Protein AF-A0A349JTG1-F1 (afdb_monomer_lite)

Secondary structure (DSSP, 8-state):
------TTGGGHHHH-B-TTTSSB------TT--TTHHHHHTTSS-HHHHHHHHHH--EE-TT--EESSPP---HHHHHHHHHTTSS--SSGGGGGS-EEEEE---TT-TT--S--THHHHHHHHHHHHHHS--TTEEEEESPPP-SSTTS-HHHHHHHHHHHHHHHHHH---SS-HHHHHHHTSPTT---EEEE-TTS-SSSS-----EEE-----TT--HHHHHHSPPPPPHHHHTT--TT---SSEEEE---GGG-SS---HHHHHHHHHH-TT-EEEEEEEESS------SS-BSSS-SSSB--

Foldseek 3Di:
DDDDPDPQQVVCLQQPADPVPRGRFFLAFCAQQQFQQLVVQVVVDDLVVSLCCLQAVAFADPVRDGDSHTDDGDLSSNQSCQQACVVPACDDVVLQAQEEAEDEQCCPPDVDDPRAPLVVQLSQVNNCVHPVHNLSYAYEYDAADDVDPVRNVVVVVVVQSVQLVVQLVVDPDPDDSSVSSNVSRDDPRHYWYKDLVQQDPDPDDRPHIDIGHDDDHQCDDDDCCVVRHGDDDSSVSSVADSNPSASAADFDADDCVSHSDDDDPVSVVSVCVSNVVHHGPNVVGHPNHPHHLDPPERSDDDPPRHDD

pLDDT: mean 93.3, std 8.98, range [43.84, 98.75]

Sequence (308 aa):
DGIRATVYDHTVNVYGIDPATGFAARPLDNYGVQYGLDILNSGQITKAQFIALNRDVGGYDADLNHVPERHRANPEATRRAVDTGRVLYGGAGLATTPVIDYRSYTDDREGGDIHMIVHQFSTRARLVAANGHADNHVMNVGGRWGYTEDRPDLGVLFRQMDRWLTNIQADDEPIALSEKVVRAKPAGLADNCWDTRGGGRGGGQARGRVNVMEPLAYEGAGTCGEIYPAYPTPRHVAGGPLANNIVSCHLKPLDRADYEVEFTNEEWSALGEIFPDGVCDWAQGDLHGQGYQGTWLSFGPSDVNRAR

Structure (mmCIF, N/CA/C/O backbone):
data_AF-A0A349JTG1-F1
#
_entry.id   AF-A0A349JTG1-F1
#
loop_
_atom_site.group_PDB
_atom_site.id
_atom_site.type_symbol
_atom_site.label_atom_id
_atom_site.label_alt_id
_atom_site.label_comp_id
_atom_site.label_asym_id
_atom_site.label_entity_id
_atom_site.label_seq_id
_atom_site.pdbx_PDB_ins_code
_atom_site.Cartn_x
_atom_site.Cartn_y
_atom_site.Cartn_z
_atom_site.occupancy
_atom_site.B_iso_or_equiv
_atom_site.auth_seq_id
_atom_site.auth_comp_id
_atom_site.auth_asym_id
_atom_site.auth_atom_id
_atom_site.pdbx_PDB_model_num
ATOM 1 N N . ASP A 1 1 ? -32.379 5.846 -8.956 1.00 50.34 1 ASP A N 1
ATOM 2 C CA . ASP A 1 1 ? -31.992 5.074 -10.153 1.00 50.34 1 ASP A CA 1
ATOM 3 C C . ASP A 1 1 ? -30.931 5.800 -10.953 1.00 50.34 1 ASP A C 1
ATOM 5 O O . ASP A 1 1 ? -31.190 6.857 -11.512 1.00 50.34 1 ASP A O 1
ATOM 9 N N . GLY A 1 2 ? -29.715 5.264 -10.937 1.00 73.69 2 GLY A N 1
ATOM 10 C CA . GLY A 1 2 ? -28.554 5.820 -11.625 1.00 73.69 2 GLY A CA 1
ATOM 11 C C . GLY A 1 2 ? -27.355 4.882 -11.495 1.00 73.69 2 GLY A C 1
ATOM 12 O O . GLY A 1 2 ? -27.363 3.974 -10.666 1.00 73.69 2 GLY A O 1
ATOM 13 N N . ILE A 1 3 ? -26.334 5.083 -12.328 1.00 73.81 3 ILE A N 1
ATOM 14 C CA . ILE A 1 3 ? -25.088 4.310 -12.258 1.00 73.81 3 ILE A CA 1
ATOM 15 C C . ILE A 1 3 ? -24.317 4.753 -11.010 1.00 73.81 3 ILE A C 1
ATOM 17 O O . ILE A 1 3 ? -23.962 5.926 -10.891 1.00 73.81 3 ILE A O 1
ATOM 21 N N . ARG A 1 4 ? -24.030 3.818 -10.098 1.00 79.12 4 ARG A N 1
ATOM 22 C CA . ARG A 1 4 ? -23.123 4.048 -8.967 1.00 79.12 4 ARG A CA 1
ATOM 23 C C . ARG A 1 4 ? -21.701 3.712 -9.408 1.00 79.12 4 ARG A C 1
ATOM 25 O O . ARG A 1 4 ? -21.396 2.564 -9.705 1.00 79.12 4 ARG A O 1
ATOM 32 N N . ALA A 1 5 ? -20.847 4.726 -9.493 1.00 81.12 5 ALA A N 1
ATOM 33 C CA . ALA A 1 5 ? -19.462 4.593 -9.948 1.00 81.12 5 ALA A CA 1
ATOM 34 C C . ALA A 1 5 ? -18.465 4.720 -8.785 1.00 81.12 5 ALA A C 1
ATOM 36 O O . ALA A 1 5 ? -17.406 5.328 -8.934 1.00 81.12 5 ALA A O 1
ATOM 37 N N . THR A 1 6 ? -18.807 4.193 -7.604 1.00 86.12 6 THR A N 1
ATOM 38 C CA . THR A 1 6 ? -17.870 4.224 -6.473 1.00 86.12 6 THR A CA 1
ATOM 39 C C . THR A 1 6 ? -16.703 3.260 -6.698 1.00 86.12 6 THR A C 1
ATOM 41 O O . THR A 1 6 ? -16.744 2.363 -7.550 1.00 86.12 6 THR A O 1
ATOM 44 N N . VAL A 1 7 ? -15.655 3.413 -5.884 1.00 84.31 7 VAL A N 1
ATOM 45 C CA . VAL A 1 7 ? -14.459 2.561 -5.929 1.00 84.31 7 VAL A CA 1
ATOM 46 C C . VAL A 1 7 ? -14.769 1.069 -5.745 1.00 84.31 7 VAL A C 1
ATOM 48 O O . VAL A 1 7 ? -13.983 0.246 -6.193 1.00 84.31 7 VAL A O 1
ATOM 51 N N . TYR A 1 8 ? -15.909 0.693 -5.160 1.00 89.88 8 TYR A N 1
ATOM 52 C CA . TYR A 1 8 ? -16.275 -0.717 -4.981 1.00 89.88 8 TYR A CA 1
ATOM 53 C C . TYR A 1 8 ? -17.303 -1.205 -6.003 1.00 89.88 8 TYR A C 1
ATOM 55 O O . TYR A 1 8 ? -17.236 -2.360 -6.420 1.00 89.88 8 TYR A O 1
ATOM 63 N N . ASP A 1 9 ? -18.206 -0.337 -6.468 1.00 91.06 9 ASP A N 1
ATOM 64 C CA . ASP A 1 9 ? -19.258 -0.736 -7.414 1.00 91.06 9 ASP A CA 1
ATOM 65 C C . ASP A 1 9 ? -18.687 -1.177 -8.767 1.00 91.06 9 ASP A C 1
ATOM 67 O O . ASP A 1 9 ? -19.170 -2.142 -9.358 1.00 91.06 9 ASP A O 1
ATOM 71 N N . HIS A 1 10 ? -17.584 -0.566 -9.221 1.00 89.50 10 HIS A N 1
ATOM 72 C CA . HIS A 1 10 ? -16.909 -1.014 -10.445 1.00 89.50 10 HIS A CA 1
ATOM 73 C C . HIS A 1 10 ? -16.264 -2.411 -10.319 1.00 89.50 10 HIS A C 1
ATOM 75 O O . HIS A 1 10 ? -15.951 -3.032 -11.335 1.00 89.50 10 HIS A O 1
ATOM 81 N N . THR A 1 11 ? -16.074 -2.930 -9.098 1.00 90.38 11 THR A N 1
ATOM 82 C CA . THR A 1 11 ? -15.539 -4.277 -8.818 1.00 90.38 11 THR A CA 1
ATOM 83 C C . THR A 1 11 ? -16.568 -5.211 -8.180 1.00 90.38 11 THR A C 1
ATOM 85 O O . THR A 1 11 ? -16.181 -6.221 -7.593 1.00 90.38 11 THR A O 1
ATOM 88 N N . VAL A 1 12 ? -17.871 -4.938 -8.316 1.00 92.81 12 VAL A N 1
ATOM 89 C CA . VAL A 1 12 ? -18.940 -5.780 -7.739 1.00 92.81 12 VAL A CA 1
ATOM 90 C C . VAL A 1 12 ? -18.856 -7.245 -8.180 1.00 92.81 12 VAL A C 1
ATOM 92 O O . VAL A 1 12 ? -19.094 -8.144 -7.383 1.00 92.81 12 VAL A O 1
ATOM 95 N N . ASN A 1 13 ? -18.425 -7.513 -9.415 1.00 91.44 13 ASN A N 1
ATOM 96 C CA . ASN A 1 13 ? -18.255 -8.883 -9.913 1.00 91.44 13 ASN A CA 1
ATOM 97 C C . ASN A 1 13 ? -17.149 -9.654 -9.175 1.00 91.44 13 ASN A C 1
ATOM 99 O O . ASN A 1 13 ? -17.142 -10.878 -9.197 1.00 91.44 13 ASN A O 1
ATOM 103 N N . VAL A 1 14 ? -16.217 -8.945 -8.534 1.00 93.12 14 VAL A N 1
ATOM 104 C CA . VAL A 1 14 ? -15.143 -9.526 -7.722 1.00 93.12 14 VAL A CA 1
ATOM 105 C C . VAL A 1 14 ? -15.591 -9.610 -6.270 1.00 93.12 14 VAL A C 1
ATOM 107 O O . VAL A 1 14 ? -15.626 -10.696 -5.702 1.00 93.12 14 VAL A O 1
ATOM 110 N N . TYR A 1 15 ? -15.975 -8.487 -5.664 1.00 93.94 15 TYR A N 1
ATOM 111 C CA . TYR A 1 15 ? -16.272 -8.430 -4.228 1.00 93.94 15 TYR A CA 1
ATOM 112 C C . TYR A 1 15 ? -17.650 -8.981 -3.858 1.00 93.94 15 TYR A C 1
ATOM 114 O O . TYR A 1 15 ? -17.875 -9.343 -2.708 1.00 93.94 15 TYR A O 1
ATOM 122 N N . GLY A 1 16 ? -18.545 -9.123 -4.833 1.00 93.38 16 GLY A N 1
ATOM 123 C CA . GLY A 1 16 ? -19.929 -9.510 -4.610 1.00 93.38 16 GLY A CA 1
ATOM 124 C C . GLY A 1 16 ? -20.789 -8.346 -4.125 1.00 93.38 16 GLY A C 1
ATOM 125 O O . GLY A 1 16 ? -20.341 -7.204 -4.012 1.00 93.38 16 GLY A O 1
ATOM 126 N N . ILE A 1 17 ? -22.052 -8.662 -3.855 1.00 93.94 17 ILE A N 1
ATOM 127 C CA . ILE A 1 17 ? -23.042 -7.737 -3.305 1.00 93.94 17 ILE A CA 1
ATOM 128 C C . ILE A 1 17 ? -23.140 -7.993 -1.804 1.00 93.94 17 ILE A C 1
ATOM 130 O O . I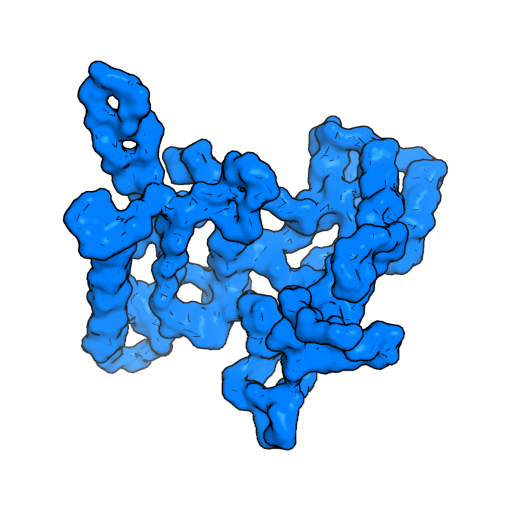LE A 1 17 ? -23.263 -9.141 -1.374 1.00 93.94 17 ILE A O 1
ATOM 134 N N . ASP A 1 18 ? -23.099 -6.928 -1.016 1.00 92.31 18 ASP A N 1
ATOM 135 C CA . ASP A 1 18 ? -23.412 -6.978 0.402 1.00 92.31 18 ASP A CA 1
ATOM 136 C C . ASP A 1 18 ? -24.938 -7.088 0.581 1.00 92.31 18 ASP A C 1
ATOM 138 O O . ASP A 1 18 ? -25.664 -6.165 0.201 1.00 92.31 18 ASP A O 1
ATOM 142 N N . PRO A 1 19 ? -25.458 -8.190 1.153 1.00 90.88 19 PRO A N 1
ATOM 143 C CA . PRO A 1 19 ? -26.896 -8.381 1.312 1.00 90.88 19 PRO A CA 1
ATOM 144 C C . PRO A 1 19 ? -27.546 -7.361 2.256 1.00 90.88 19 PRO A C 1
ATOM 146 O O . PRO A 1 19 ? -28.755 -7.162 2.167 1.00 90.88 19 PRO A O 1
ATOM 149 N N . ALA A 1 20 ? -26.780 -6.717 3.146 1.00 87.81 20 ALA A N 1
ATOM 150 C CA . ALA A 1 20 ? -27.316 -5.720 4.070 1.00 87.81 20 ALA A CA 1
ATOM 151 C C . ALA A 1 20 ? -27.633 -4.388 3.376 1.00 87.81 20 ALA A C 1
ATOM 153 O O . ALA A 1 20 ? -28.577 -3.701 3.760 1.00 87.81 20 ALA A O 1
ATOM 154 N N . THR A 1 21 ? -26.854 -4.024 2.356 1.00 87.00 21 THR A N 1
ATOM 155 C CA . THR A 1 21 ? -26.966 -2.727 1.671 1.00 87.00 21 THR A CA 1
ATOM 156 C C . THR A 1 21 ? -27.487 -2.841 0.240 1.00 87.00 21 THR A C 1
ATOM 158 O O . THR A 1 21 ? -27.984 -1.863 -0.309 1.00 87.00 21 THR A O 1
ATOM 161 N N . GLY A 1 22 ? -27.383 -4.020 -0.380 1.00 90.00 22 GLY A N 1
ATOM 162 C CA . GLY A 1 22 ? -27.690 -4.234 -1.795 1.00 90.00 22 GLY A CA 1
ATOM 163 C C . GLY A 1 22 ? -26.638 -3.665 -2.758 1.00 90.00 22 GLY A C 1
ATOM 164 O O . GLY A 1 22 ? -26.813 -3.775 -3.971 1.00 90.00 22 GLY A O 1
ATOM 165 N N . PHE A 1 23 ? -25.547 -3.087 -2.243 1.00 91.06 23 PHE A N 1
ATOM 166 C CA . PHE A 1 23 ? -24.446 -2.516 -3.026 1.00 91.06 23 PHE A CA 1
ATOM 167 C C . PHE A 1 23 ? -23.218 -3.427 -3.030 1.00 91.06 23 PHE A C 1
ATOM 169 O O . PHE A 1 23 ? -23.200 -4.472 -2.381 1.00 91.06 23 PHE A O 1
ATOM 176 N N . ALA A 1 24 ? -22.175 -3.051 -3.775 1.00 93.31 24 ALA A N 1
ATOM 177 C CA . ALA A 1 24 ? -20.933 -3.813 -3.777 1.00 93.31 24 ALA A CA 1
ATOM 178 C C . ALA A 1 24 ? -20.342 -3.947 -2.366 1.00 93.31 24 ALA A C 1
ATOM 180 O O . ALA A 1 24 ? -20.204 -2.966 -1.630 1.00 93.31 24 ALA A O 1
ATOM 181 N N . ALA A 1 25 ? -19.955 -5.170 -2.008 1.00 94.94 25 ALA A N 1
ATOM 182 C CA . ALA A 1 25 ? -19.278 -5.445 -0.754 1.00 94.94 25 ALA A CA 1
ATOM 183 C C . ALA A 1 25 ? -17.901 -4.765 -0.716 1.00 94.94 25 ALA A C 1
ATOM 185 O O . ALA A 1 25 ? -17.222 -4.616 -1.737 1.00 94.94 25 ALA A O 1
ATOM 186 N N . ARG A 1 26 ? -17.487 -4.336 0.481 1.00 94.44 26 ARG A N 1
ATOM 187 C CA . ARG A 1 26 ? -16.319 -3.467 0.662 1.00 94.44 26 ARG A CA 1
ATOM 188 C C . ARG A 1 26 ? -15.234 -4.164 1.489 1.00 94.44 26 ARG A C 1
ATOM 190 O O . ARG A 1 26 ? -15.481 -4.451 2.662 1.00 94.44 26 ARG A O 1
ATOM 197 N N . PRO A 1 27 ? -14.029 -4.387 0.936 1.00 95.50 27 PRO A N 1
ATOM 198 C CA . PRO A 1 27 ? -12.844 -4.735 1.715 1.00 95.50 27 PRO A CA 1
ATOM 199 C C . PRO A 1 27 ? -12.270 -3.463 2.367 1.00 95.50 27 PRO A C 1
ATOM 201 O O . PRO A 1 27 ? -11.202 -2.980 1.991 1.00 95.50 27 PRO A O 1
ATOM 204 N N . LEU A 1 28 ? -13.034 -2.857 3.280 1.00 95.38 28 LEU A N 1
ATOM 205 C CA . LEU A 1 28 ? -12.691 -1.611 3.967 1.00 95.38 28 LEU A CA 1
ATOM 206 C C . LEU A 1 28 ? -12.943 -1.762 5.461 1.00 95.38 28 LEU A C 1
ATOM 208 O O . LEU A 1 28 ? -14.081 -1.950 5.880 1.00 95.38 28 LEU A O 1
ATOM 212 N N . ASP A 1 29 ? -11.881 -1.639 6.246 1.00 97.31 29 ASP A N 1
ATOM 213 C CA . ASP A 1 29 ? -11.924 -1.813 7.692 1.00 97.31 29 ASP A CA 1
ATOM 214 C C . ASP A 1 29 ? -11.245 -0.631 8.393 1.00 97.31 29 ASP A C 1
ATOM 216 O O . ASP A 1 29 ? -10.285 -0.053 7.880 1.00 97.31 29 ASP A O 1
ATOM 220 N N . ASN A 1 30 ? -11.704 -0.259 9.576 1.00 97.62 30 ASN A N 1
ATOM 221 C CA . ASN A 1 30 ? -10.889 0.488 10.537 1.00 97.62 30 ASN A CA 1
ATOM 222 C C . ASN A 1 30 ? -11.227 0.107 11.983 1.00 97.62 30 ASN A C 1
ATOM 224 O O . ASN A 1 30 ? -10.939 0.855 12.927 1.00 97.62 30 ASN A O 1
ATOM 228 N N . TYR A 1 31 ? -11.846 -1.055 12.151 1.00 97.56 31 TYR A N 1
ATOM 229 C CA . TYR A 1 31 ? -12.205 -1.617 13.426 1.00 97.56 31 TYR A CA 1
ATOM 230 C C . TYR A 1 31 ? -10.932 -2.062 14.159 1.00 97.56 31 TYR A C 1
ATOM 232 O O . TYR A 1 31 ? -10.102 -2.780 13.610 1.00 97.56 31 TYR A O 1
ATOM 240 N N . GLY A 1 32 ? -10.723 -1.548 15.374 1.00 98.00 32 GLY A N 1
ATOM 241 C CA . GLY A 1 32 ? -9.495 -1.774 16.150 1.00 98.00 32 GLY A CA 1
ATOM 242 C C . GLY A 1 32 ? -8.287 -0.902 15.770 1.00 98.00 32 GLY A C 1
ATOM 243 O O . GLY A 1 32 ? -7.260 -0.965 16.445 1.00 98.00 32 GLY A O 1
ATOM 244 N N . VAL A 1 33 ? -8.374 -0.060 14.730 1.00 98.56 33 VAL A N 1
ATOM 245 C CA . VAL A 1 33 ? -7.265 0.830 14.335 1.00 98.56 33 VAL A CA 1
ATOM 246 C C . VAL A 1 33 ? -7.142 2.004 15.307 1.00 98.56 33 VAL A C 1
ATOM 248 O O . VAL A 1 33 ? -8.080 2.792 15.464 1.00 98.56 33 VAL A O 1
ATOM 251 N N . GLN A 1 34 ? -5.957 2.151 15.897 1.00 98.25 34 GLN A N 1
ATOM 252 C CA . GLN A 1 34 ? -5.618 3.204 16.855 1.00 98.25 34 GLN A CA 1
ATOM 253 C C . GLN A 1 34 ? -4.993 4.418 16.161 1.00 98.25 34 GLN A C 1
ATOM 255 O O . GLN A 1 34 ? -3.772 4.571 16.101 1.00 98.25 34 GLN A O 1
ATOM 260 N N . TYR A 1 35 ? -5.823 5.289 15.597 1.00 98.50 35 TYR A N 1
ATOM 261 C CA . TYR A 1 35 ? -5.325 6.464 14.888 1.00 98.50 35 TYR A CA 1
ATOM 262 C C . TYR A 1 35 ? -4.546 7.383 15.831 1.00 98.50 35 TYR A C 1
ATOM 264 O O . TYR A 1 35 ? -5.045 7.771 16.885 1.00 98.50 35 TY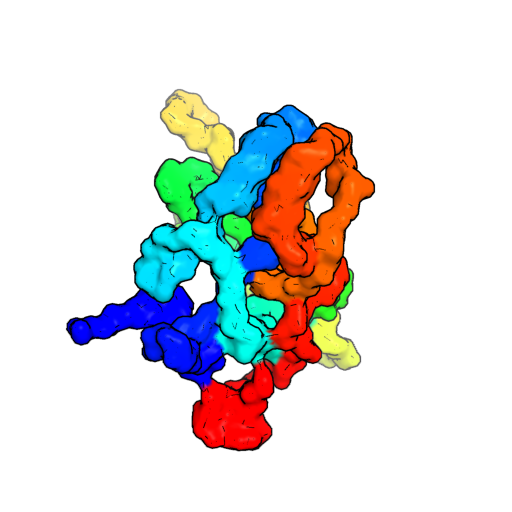R A O 1
ATOM 272 N N . GLY A 1 36 ? -3.323 7.737 15.435 1.00 98.06 36 GLY A N 1
ATOM 273 C CA . GLY A 1 36 ? -2.456 8.622 16.209 1.00 98.06 36 GLY A CA 1
ATOM 274 C C . GLY A 1 36 ? -1.639 7.942 17.314 1.00 98.06 36 GLY A C 1
ATOM 275 O O . GLY A 1 36 ? -1.122 8.654 18.167 1.00 98.06 36 GLY A O 1
ATOM 276 N N . LEU A 1 37 ? -1.517 6.608 17.326 1.00 98.56 37 LEU A N 1
ATOM 277 C CA . LEU A 1 37 ? -0.789 5.881 18.376 1.00 98.56 37 LEU A CA 1
ATOM 278 C C . LEU A 1 37 ? 0.682 6.308 18.488 1.00 98.56 37 LEU A C 1
ATOM 280 O O . LEU A 1 37 ? 1.126 6.700 19.562 1.00 98.56 37 LEU A O 1
ATOM 284 N N . ASP A 1 38 ? 1.422 6.286 17.380 1.00 98.00 38 ASP A N 1
ATOM 285 C CA . ASP A 1 38 ? 2.846 6.639 17.383 1.00 98.00 38 ASP A CA 1
ATOM 286 C C . ASP A 1 38 ? 3.077 8.102 17.809 1.00 98.00 38 ASP A C 1
ATOM 288 O O . ASP A 1 38 ? 3.917 8.398 18.656 1.00 98.00 38 ASP A O 1
ATOM 292 N N . ILE A 1 39 ? 2.235 9.026 17.335 1.00 97.38 39 ILE A N 1
ATOM 293 C CA . ILE A 1 39 ? 2.334 10.447 17.706 1.00 97.38 39 ILE A CA 1
ATOM 294 C C . ILE A 1 39 ? 1.843 10.747 19.134 1.00 97.38 39 ILE A C 1
ATOM 296 O O . ILE A 1 39 ? 2.252 11.752 19.719 1.00 97.38 39 ILE A O 1
ATOM 300 N N . LEU A 1 40 ? 0.984 9.901 19.717 1.00 98.62 40 LEU A N 1
ATOM 301 C CA . LEU A 1 40 ? 0.684 9.938 21.150 1.00 98.62 40 LEU A CA 1
ATOM 302 C C . LEU A 1 40 ? 1.927 9.529 21.941 1.00 98.62 40 LEU A C 1
ATOM 304 O O . LEU A 1 40 ? 2.336 10.249 22.850 1.00 98.62 40 LEU A O 1
ATOM 308 N N . ASN A 1 41 ? 2.528 8.396 21.578 1.00 98.44 41 ASN A N 1
ATOM 309 C CA . ASN A 1 41 ? 3.704 7.853 22.254 1.00 98.44 41 ASN A CA 1
ATOM 310 C C . ASN A 1 41 ? 4.915 8.792 22.138 1.00 98.44 41 ASN A C 1
ATOM 312 O O . ASN A 1 41 ? 5.697 8.915 23.075 1.00 98.44 41 ASN A O 1
ATOM 316 N N . SER A 1 42 ? 5.023 9.549 21.043 1.00 97.62 42 SER A N 1
ATOM 317 C CA . SER A 1 42 ? 6.040 10.589 20.875 1.00 97.62 42 SER A CA 1
ATOM 318 C C . SER A 1 42 ? 5.690 11.928 21.557 1.00 97.62 42 SER A C 1
ATOM 320 O O . SER A 1 42 ? 6.402 12.913 21.361 1.00 97.62 42 SER A O 1
ATOM 322 N N . GLY A 1 43 ? 4.560 12.026 22.267 1.00 97.50 43 GLY A N 1
ATOM 323 C CA . GLY A 1 43 ? 4.129 13.231 22.984 1.00 97.50 43 GLY A CA 1
ATOM 324 C C . GLY A 1 43 ? 3.670 14.408 22.111 1.00 97.50 43 GLY A C 1
ATOM 325 O O . GLY A 1 43 ? 3.585 15.530 22.608 1.00 97.50 43 GLY A O 1
ATOM 326 N N . GLN A 1 44 ? 3.374 14.192 20.824 1.00 98.12 44 GLN A N 1
ATOM 327 C CA . GLN A 1 44 ? 2.913 15.254 19.912 1.00 98.12 44 GLN A CA 1
ATOM 328 C C . GLN A 1 44 ? 1.425 15.582 20.086 1.00 98.12 44 GLN A C 1
ATOM 330 O O . GLN A 1 44 ? 0.996 16.699 19.793 1.00 98.12 44 GLN A O 1
ATOM 335 N N . ILE A 1 45 ? 0.638 14.621 20.573 1.00 98.25 45 ILE A N 1
ATOM 336 C CA . ILE A 1 45 ? -0.755 14.823 20.970 1.00 98.25 45 ILE A CA 1
ATOM 337 C C . ILE A 1 45 ? -0.964 14.380 22.416 1.00 98.25 45 ILE A C 1
ATOM 339 O O . ILE A 1 45 ? -0.279 13.505 22.938 1.00 98.25 45 ILE A O 1
ATOM 343 N N . THR A 1 46 ? -1.945 14.985 23.071 1.00 98.56 46 THR A N 1
ATOM 344 C CA . THR A 1 46 ? -2.360 14.607 24.424 1.00 98.56 46 THR A CA 1
ATOM 345 C C . THR A 1 46 ? -3.183 13.315 24.416 1.00 98.56 46 THR A C 1
ATOM 347 O O . THR A 1 46 ? -3.865 13.005 23.436 1.00 98.56 46 THR A O 1
ATOM 350 N N . LYS A 1 47 ? -3.227 12.608 25.554 1.00 98.56 47 LYS A N 1
ATOM 351 C CA . LYS A 1 47 ? -4.141 11.467 25.774 1.00 98.56 47 LYS A CA 1
ATOM 352 C C . LYS A 1 47 ? -5.597 11.823 25.457 1.00 98.56 47 LYS A C 1
ATOM 354 O O . LYS A 1 47 ? -6.294 11.054 24.804 1.00 98.56 47 LYS A O 1
ATOM 359 N N . ALA A 1 48 ? -6.033 13.023 25.849 1.00 98.62 48 ALA A N 1
ATOM 360 C CA . ALA A 1 48 ? -7.376 13.519 25.563 1.00 98.62 48 ALA A CA 1
ATOM 361 C C . ALA A 1 48 ? -7.637 13.673 24.053 1.00 98.62 48 ALA A C 1
ATOM 363 O O . ALA A 1 48 ? -8.702 13.282 23.579 1.00 98.62 48 ALA A O 1
ATOM 364 N N . GLN A 1 49 ? -6.669 14.192 23.288 1.00 98.62 49 GLN A N 1
ATOM 365 C CA . GLN A 1 49 ? -6.768 14.282 21.825 1.00 98.62 49 GLN A CA 1
ATOM 366 C C . GLN A 1 49 ? -6.785 12.899 21.166 1.00 98.62 49 GLN A C 1
ATOM 368 O O . GLN A 1 49 ? -7.576 12.686 20.253 1.00 98.62 49 GLN A O 1
ATOM 373 N N . PHE A 1 50 ? -5.968 11.954 21.638 1.00 98.75 50 PHE A N 1
ATOM 374 C CA . PHE A 1 50 ? -5.956 10.581 21.127 1.00 98.75 50 PHE A CA 1
ATOM 375 C C . PHE A 1 50 ? -7.287 9.852 21.366 1.00 98.75 50 PHE A C 1
ATOM 377 O O . PHE A 1 50 ? -7.827 9.232 20.446 1.00 98.75 50 PHE A O 1
ATOM 384 N N . ILE A 1 51 ? -7.842 9.963 22.578 1.00 98.75 51 ILE A N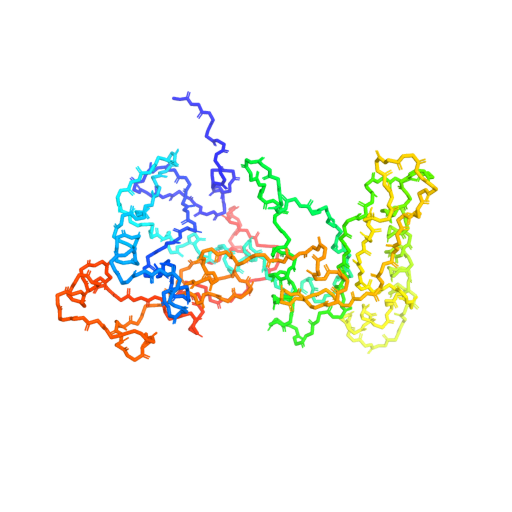 1
ATOM 385 C CA . ILE A 1 51 ? -9.148 9.389 22.931 1.00 98.75 51 ILE A CA 1
ATOM 386 C C . ILE A 1 51 ? -10.252 10.035 22.091 1.00 98.75 51 ILE A C 1
ATOM 388 O O . ILE A 1 51 ? -11.056 9.318 21.501 1.00 98.75 51 ILE A O 1
ATOM 392 N N . ALA A 1 52 ? -10.278 11.369 21.988 1.00 98.56 52 ALA A N 1
ATOM 393 C CA . ALA A 1 52 ? -11.272 12.076 21.182 1.00 98.56 52 ALA A CA 1
ATOM 394 C C . ALA A 1 52 ? -11.195 11.669 19.704 1.00 98.56 52 ALA A C 1
ATOM 396 O O . ALA A 1 52 ? -12.207 11.298 19.122 1.00 98.56 52 ALA A O 1
ATOM 397 N N . LEU A 1 53 ? -9.992 11.638 19.121 1.00 98.38 53 LEU A N 1
ATOM 398 C CA . LEU A 1 53 ? -9.784 11.191 17.745 1.00 98.38 53 LEU A CA 1
ATOM 399 C C . LEU A 1 53 ? -10.350 9.786 17.525 1.00 98.38 53 LEU A C 1
ATOM 401 O O . LEU A 1 53 ? -11.113 9.569 16.590 1.00 98.38 53 LEU A O 1
ATOM 405 N N . ASN A 1 54 ? -10.007 8.826 18.383 1.00 98.56 54 ASN A N 1
ATOM 406 C CA . ASN A 1 54 ? -10.443 7.445 18.191 1.00 98.56 54 ASN A CA 1
ATOM 407 C C . ASN A 1 54 ? -11.925 7.218 18.503 1.00 98.56 54 ASN A C 1
ATOM 409 O O . ASN A 1 54 ? -12.523 6.321 17.906 1.00 98.56 54 ASN A O 1
ATOM 413 N N . ARG A 1 55 ? -12.529 8.021 19.378 1.00 98.19 55 ARG A N 1
ATOM 414 C CA . ARG A 1 55 ? -13.975 8.002 19.607 1.00 98.19 55 ARG A CA 1
ATOM 415 C C . ARG A 1 55 ? -14.741 8.573 18.414 1.00 98.19 55 ARG A C 1
ATOM 417 O O . ARG A 1 55 ? -15.740 7.994 18.006 1.00 98.19 55 ARG A O 1
ATOM 424 N N . ASP A 1 56 ? -14.248 9.673 17.849 1.00 97.75 56 ASP A N 1
ATOM 425 C CA . ASP A 1 56 ? -15.028 10.519 16.942 1.00 97.75 56 ASP A CA 1
ATOM 426 C C . ASP A 1 56 ? -14.702 10.270 15.448 1.00 97.75 56 ASP A C 1
ATOM 428 O O . ASP A 1 56 ? -15.417 10.753 14.572 1.00 97.75 56 ASP A O 1
ATOM 432 N N . VAL A 1 57 ? -13.657 9.486 15.126 1.00 97.25 57 VAL A N 1
ATOM 433 C CA . VAL A 1 57 ? -13.247 9.192 13.732 1.00 97.25 57 VAL A CA 1
ATOM 434 C C . VAL A 1 57 ? -14.345 8.516 12.908 1.00 97.25 57 VAL A C 1
ATOM 436 O O . VAL A 1 57 ? -14.473 8.802 11.719 1.00 97.25 57 VAL A O 1
ATOM 439 N N . GLY A 1 58 ? -15.131 7.632 13.529 1.00 97.31 58 GLY A N 1
ATOM 440 C CA . GLY A 1 58 ? -16.185 6.860 12.877 1.00 97.31 58 GLY A CA 1
ATOM 441 C C . GLY A 1 58 ? -15.746 6.154 11.589 1.00 97.31 58 GLY A C 1
ATOM 442 O O . GLY A 1 58 ? -14.663 5.554 11.505 1.00 97.31 58 GLY A O 1
ATOM 443 N N . GLY A 1 59 ? -16.608 6.214 10.583 1.00 96.19 59 GLY A N 1
ATOM 444 C CA . GLY A 1 59 ? -16.414 5.593 9.285 1.00 96.19 59 GLY A CA 1
ATOM 445 C C . GLY A 1 59 ? -17.294 6.210 8.205 1.00 96.19 59 GLY A C 1
ATOM 446 O O . GLY A 1 59 ? -17.699 7.366 8.301 1.00 96.19 59 GLY A O 1
ATOM 447 N N . TYR A 1 60 ? -17.558 5.437 7.156 1.00 92.56 60 TYR A N 1
ATOM 448 C CA . TYR A 1 60 ? -18.324 5.846 5.991 1.00 92.56 60 TYR A CA 1
ATOM 449 C C . TYR A 1 60 ? -19.362 4.790 5.603 1.00 92.56 60 TYR A C 1
ATOM 451 O O . TYR A 1 60 ? -19.061 3.592 5.464 1.00 92.56 60 TYR A O 1
ATOM 459 N N . ASP A 1 61 ? -20.586 5.243 5.348 1.00 89.69 61 ASP A N 1
ATOM 460 C CA . ASP A 1 61 ? -21.635 4.411 4.762 1.00 89.69 61 ASP A CA 1
ATOM 461 C C . ASP A 1 61 ? -21.327 4.065 3.292 1.00 89.69 61 ASP A C 1
ATOM 463 O O . ASP A 1 61 ? -20.261 4.391 2.754 1.00 89.69 61 ASP A O 1
ATOM 467 N N . ALA A 1 62 ? -22.235 3.346 2.629 1.00 85.44 62 ALA A N 1
ATOM 468 C CA . ALA A 1 62 ? -22.043 2.957 1.238 1.00 85.44 62 ALA A CA 1
ATOM 469 C C . ALA A 1 62 ? -21.878 4.171 0.307 1.00 85.44 62 ALA A C 1
ATOM 471 O O . ALA A 1 62 ? -21.147 4.070 -0.674 1.00 85.44 62 ALA A O 1
ATOM 472 N N . ASP A 1 63 ? -22.529 5.301 0.575 1.00 85.38 63 ASP A N 1
ATOM 473 C CA . ASP A 1 63 ? -22.497 6.526 -0.237 1.00 85.38 63 ASP A CA 1
ATOM 474 C C . ASP A 1 63 ? -21.324 7.460 0.115 1.00 85.38 63 ASP A C 1
ATOM 476 O O . ASP A 1 63 ? -21.211 8.544 -0.452 1.00 85.38 63 ASP A O 1
ATOM 480 N N . LEU A 1 64 ? -20.409 7.010 0.982 1.00 87.06 64 LEU A N 1
ATOM 481 C CA . LEU A 1 64 ? -19.280 7.784 1.506 1.00 87.06 64 LEU A CA 1
ATOM 482 C C . LEU A 1 64 ? -19.692 8.961 2.404 1.00 87.06 64 LEU A C 1
ATOM 484 O O . LEU A 1 64 ? -18.893 9.875 2.619 1.00 87.06 64 LEU A O 1
ATOM 488 N N . ASN A 1 65 ? -20.896 8.933 2.982 1.00 91.56 65 ASN A N 1
ATOM 489 C CA . ASN A 1 65 ? -21.235 9.859 4.059 1.00 91.56 65 ASN A CA 1
ATOM 490 C C . ASN A 1 65 ? -20.538 9.415 5.341 1.00 91.56 65 ASN A C 1
ATOM 492 O O . ASN A 1 65 ? -20.473 8.219 5.631 1.00 91.56 65 ASN A O 1
ATOM 496 N N . HIS A 1 66 ? -20.031 10.377 6.115 1.00 95.50 66 HIS A N 1
ATOM 497 C CA . HIS A 1 66 ? -19.473 10.085 7.434 1.00 95.50 66 HIS A CA 1
ATOM 498 C C . HIS A 1 66 ? -20.567 9.568 8.368 1.00 95.50 66 HIS A C 1
ATOM 500 O O . HIS A 1 66 ? -21.664 10.126 8.421 1.00 95.50 66 HIS A O 1
ATOM 506 N N . VAL A 1 67 ? -20.248 8.508 9.098 1.00 96.31 67 VAL A N 1
ATOM 507 C CA . VAL A 1 67 ? -21.101 7.907 10.123 1.00 96.31 67 VAL A CA 1
ATOM 508 C C . VAL A 1 67 ? -20.282 7.694 11.397 1.00 96.31 67 VAL A C 1
ATOM 510 O O . VAL A 1 67 ? -19.066 7.498 11.310 1.00 96.31 67 VAL A O 1
ATOM 513 N N . PRO A 1 68 ? -20.898 7.743 12.591 1.00 96.56 68 PRO A N 1
ATOM 514 C CA . PRO A 1 68 ? -20.168 7.557 13.845 1.00 96.56 68 PRO A CA 1
ATOM 515 C C . PRO A 1 68 ? -19.610 6.135 14.004 1.00 96.56 68 PRO A C 1
ATOM 517 O O . PRO A 1 68 ? -18.649 5.927 14.741 1.00 96.56 68 PRO A O 1
ATOM 520 N N . GLU A 1 69 ? -20.171 5.147 13.309 1.00 95.75 69 GLU A N 1
ATOM 521 C CA . GLU A 1 69 ? -19.708 3.767 13.358 1.00 95.75 69 GLU A CA 1
ATOM 522 C C . GLU A 1 69 ? -18.436 3.555 12.530 1.00 95.75 69 GLU A C 1
ATOM 524 O O . GLU A 1 69 ? -18.340 3.927 11.360 1.00 95.75 69 GLU A O 1
ATOM 529 N N . ARG A 1 70 ? -17.455 2.869 13.121 1.00 96.69 70 ARG A N 1
ATOM 530 C CA . ARG A 1 70 ? -16.271 2.386 12.403 1.00 96.69 70 ARG A CA 1
ATOM 531 C C . ARG A 1 70 ? -16.654 1.353 11.342 1.00 96.69 70 ARG A C 1
ATOM 533 O O . ARG A 1 70 ? -17.563 0.544 11.524 1.00 96.69 70 ARG A O 1
ATOM 540 N N . HIS A 1 71 ? -15.902 1.343 10.250 1.00 93.94 71 HIS A N 1
ATOM 541 C CA . HIS A 1 71 ? -16.013 0.337 9.207 1.00 93.94 71 HIS A CA 1
ATOM 542 C C . HIS A 1 71 ? -15.608 -1.032 9.738 1.00 93.94 71 HIS A C 1
ATOM 544 O O . HIS A 1 71 ? -14.543 -1.180 10.338 1.00 93.94 71 HIS A O 1
ATOM 550 N N . ARG A 1 72 ? -16.402 -2.039 9.392 1.00 94.69 72 ARG A N 1
ATOM 551 C CA . ARG A 1 72 ? -15.981 -3.437 9.376 1.00 94.69 72 ARG A CA 1
ATOM 552 C C . ARG A 1 72 ? -16.033 -3.915 7.938 1.00 94.69 72 ARG A C 1
ATOM 554 O O . ARG A 1 72 ? -17.042 -3.699 7.260 1.00 94.69 72 ARG A O 1
ATOM 561 N N . ALA A 1 73 ? -14.963 -4.543 7.473 1.00 95.56 73 ALA A N 1
ATOM 562 C CA . ALA A 1 73 ? -14.939 -5.037 6.110 1.00 95.56 73 ALA A CA 1
ATOM 563 C C . ALA A 1 73 ? -15.874 -6.238 5.945 1.00 95.56 73 ALA A C 1
ATOM 565 O O . ALA A 1 73 ? -16.113 -7.002 6.881 1.00 95.56 73 ALA A O 1
ATOM 566 N N . ASN A 1 74 ? -16.378 -6.438 4.727 1.00 96.06 74 ASN A N 1
ATOM 567 C CA . ASN A 1 74 ? -17.052 -7.687 4.398 1.00 96.06 74 ASN A CA 1
ATOM 568 C C . ASN A 1 74 ? -15.997 -8.814 4.316 1.00 96.06 74 ASN A C 1
ATOM 570 O O . ASN A 1 74 ? -15.106 -8.717 3.469 1.00 96.06 74 ASN A O 1
ATOM 574 N N . PRO A 1 75 ? -16.094 -9.890 5.124 1.00 95.44 75 PRO A N 1
ATOM 575 C CA . PRO A 1 75 ? -15.047 -10.914 5.195 1.00 95.44 75 PRO A CA 1
ATOM 576 C C . PRO A 1 75 ? -14.746 -11.605 3.862 1.00 95.44 75 PRO A C 1
ATOM 578 O O . PRO A 1 75 ? -13.593 -11.899 3.554 1.00 95.44 75 PRO A O 1
ATOM 581 N N . GLU A 1 76 ? -15.779 -11.849 3.054 1.00 94.56 76 GLU A N 1
ATOM 582 C CA . GLU A 1 76 ? -15.643 -12.478 1.740 1.00 94.56 76 GLU A CA 1
ATOM 583 C C . GLU A 1 76 ? -14.979 -11.526 0.741 1.00 94.56 76 GLU A C 1
ATOM 585 O O . GLU A 1 76 ? -14.054 -11.915 0.027 1.00 94.56 76 GLU A O 1
ATOM 590 N N . ALA A 1 77 ? -15.397 -10.257 0.723 1.00 95.75 77 ALA A N 1
ATOM 591 C CA . ALA A 1 77 ? -14.763 -9.242 -0.111 1.00 95.75 77 ALA A CA 1
ATOM 592 C C . ALA A 1 77 ? -13.292 -9.040 0.272 1.00 95.75 77 ALA A C 1
ATOM 594 O O . ALA A 1 77 ? -12.452 -8.921 -0.619 1.00 95.75 77 ALA A O 1
ATOM 595 N N . THR A 1 78 ? -12.972 -9.037 1.571 1.00 96.88 78 THR A N 1
ATOM 596 C CA . THR A 1 78 ? -11.593 -8.941 2.064 1.00 96.88 78 THR A CA 1
ATOM 597 C C . THR A 1 78 ? -10.758 -10.132 1.629 1.00 96.88 78 THR A C 1
ATOM 599 O O . THR A 1 78 ? -9.698 -9.923 1.038 1.00 96.88 78 THR A O 1
ATOM 602 N N . ARG A 1 79 ? -11.247 -11.365 1.828 1.00 95.88 79 ARG A N 1
ATOM 603 C CA . ARG A 1 79 ? -10.540 -12.565 1.362 1.00 95.88 79 ARG A CA 1
ATOM 604 C C . ARG A 1 79 ? -10.250 -12.471 -0.127 1.00 95.88 79 ARG A C 1
ATOM 606 O O . ARG A 1 79 ? -9.101 -12.587 -0.529 1.00 95.88 79 ARG A O 1
ATOM 613 N N . ARG A 1 80 ? -11.256 -12.152 -0.947 1.00 95.44 80 ARG A N 1
ATOM 614 C CA . ARG A 1 80 ? -11.062 -11.989 -2.396 1.00 95.44 80 ARG A CA 1
ATOM 615 C C . ARG A 1 80 ? -10.085 -10.872 -2.726 1.00 95.44 80 ARG A C 1
ATOM 617 O O . ARG A 1 80 ? -9.288 -11.024 -3.648 1.00 95.44 80 ARG A O 1
ATOM 624 N N . ALA A 1 81 ? -10.121 -9.754 -2.007 1.00 95.62 81 ALA A N 1
ATOM 625 C CA . ALA A 1 81 ? -9.199 -8.653 -2.240 1.00 95.62 81 ALA A CA 1
ATOM 626 C C . ALA A 1 81 ? -7.741 -9.085 -2.016 1.00 95.62 81 ALA A C 1
ATOM 628 O O . ALA A 1 81 ? -6.892 -8.808 -2.864 1.00 95.62 81 ALA A O 1
ATOM 629 N N . VAL A 1 82 ? -7.468 -9.798 -0.923 1.00 96.06 82 VAL A N 1
ATOM 630 C CA . VAL A 1 82 ? -6.124 -10.259 -0.547 1.00 96.06 82 VAL A CA 1
ATOM 631 C C . VAL A 1 82 ? -5.681 -11.449 -1.401 1.00 96.06 82 VAL A C 1
ATOM 633 O O . VAL A 1 82 ? -4.660 -11.386 -2.086 1.00 96.06 82 VAL A O 1
ATOM 636 N N . ASP A 1 83 ? -6.476 -12.512 -1.434 1.00 95.75 83 ASP A N 1
ATOM 637 C CA . ASP A 1 83 ? -6.087 -13.802 -2.000 1.00 95.75 83 ASP A CA 1
ATOM 638 C C . ASP A 1 83 ? -6.013 -13.793 -3.529 1.00 95.75 83 ASP A C 1
ATOM 640 O O . ASP A 1 83 ? -5.277 -14.575 -4.124 1.00 95.75 83 ASP A O 1
ATOM 644 N N . THR A 1 84 ? -6.727 -12.891 -4.204 1.00 94.25 84 THR A N 1
ATOM 645 C CA . THR A 1 84 ? -6.639 -12.776 -5.672 1.00 94.25 84 THR A CA 1
ATOM 646 C C . THR A 1 84 ? -5.582 -11.774 -6.137 1.00 94.25 84 THR A C 1
ATOM 648 O O . THR A 1 84 ? -5.367 -11.611 -7.338 1.00 94.25 84 THR A O 1
ATOM 651 N N . GLY A 1 85 ? -4.892 -11.111 -5.201 1.00 93.38 85 GLY A N 1
ATOM 652 C CA . GLY A 1 85 ? -3.875 -10.101 -5.498 1.00 93.38 85 GLY A CA 1
ATOM 653 C C . GLY A 1 85 ? -4.444 -8.743 -5.925 1.00 93.38 85 GLY A C 1
ATOM 654 O O . GLY A 1 85 ? -3.722 -7.942 -6.524 1.00 93.38 85 GLY A O 1
ATOM 655 N N . ARG A 1 86 ? -5.726 -8.461 -5.641 1.00 92.31 86 ARG A N 1
ATOM 656 C CA . ARG A 1 86 ? -6.354 -7.155 -5.920 1.00 92.31 86 ARG A CA 1
ATOM 657 C C . ARG A 1 86 ? -5.843 -6.076 -4.964 1.00 92.31 86 ARG A C 1
ATOM 659 O O . ARG A 1 86 ? -5.597 -4.949 -5.394 1.00 92.31 86 ARG A O 1
ATOM 666 N N . VAL A 1 87 ? -5.619 -6.442 -3.703 1.00 95.06 87 VAL A N 1
ATOM 667 C CA . VAL A 1 87 ? -4.555 -5.860 -2.884 1.00 95.06 87 VAL A CA 1
ATOM 668 C C . VAL A 1 87 ? -3.260 -6.460 -3.412 1.00 95.06 87 VAL A C 1
ATOM 670 O O . VAL A 1 87 ? -3.054 -7.666 -3.308 1.00 95.06 87 VAL A O 1
ATOM 673 N N . LEU A 1 88 ? -2.428 -5.627 -4.040 1.00 95.56 88 LEU A N 1
ATOM 674 C CA . LEU A 1 88 ? -1.276 -6.088 -4.814 1.00 95.56 88 LEU A CA 1
ATOM 675 C C . LEU A 1 88 ? -0.417 -7.084 -4.020 1.00 95.56 88 LEU A C 1
ATOM 677 O O . LEU A 1 88 ? 0.160 -6.730 -2.991 1.00 95.56 88 LEU A O 1
ATOM 681 N N . TYR A 1 89 ? -0.290 -8.302 -4.538 1.00 96.12 89 TYR A N 1
ATOM 682 C CA . TYR A 1 89 ? 0.653 -9.291 -4.030 1.00 96.12 89 TYR A CA 1
ATOM 683 C C . TYR A 1 89 ? 2.009 -9.114 -4.720 1.00 96.12 89 TYR A C 1
ATOM 685 O O . TYR A 1 89 ? 2.071 -9.055 -5.944 1.00 96.12 89 TYR A O 1
ATOM 693 N N . GLY A 1 90 ? 3.094 -9.021 -3.944 1.00 96.19 90 GLY A N 1
ATOM 694 C CA . GLY A 1 90 ? 4.446 -8.802 -4.474 1.00 96.19 90 GLY A CA 1
ATOM 695 C C . GLY A 1 90 ? 5.102 -10.036 -5.102 1.00 96.19 90 GLY A C 1
ATOM 696 O O . GLY A 1 90 ? 6.143 -9.907 -5.736 1.00 96.19 90 GLY A O 1
ATOM 697 N N . GLY A 1 91 ? 4.534 -11.230 -4.928 1.00 95.50 91 GLY A N 1
ATOM 698 C CA . GLY A 1 91 ? 5.069 -12.466 -5.503 1.00 95.50 91 GLY A CA 1
ATOM 699 C C . GLY A 1 91 ? 4.496 -12.786 -6.884 1.00 95.50 91 GLY A C 1
ATOM 700 O O . GLY A 1 91 ? 4.034 -11.911 -7.620 1.00 95.50 91 GLY A O 1
ATOM 701 N N . ALA A 1 92 ? 4.496 -14.076 -7.227 1.00 94.25 92 ALA A N 1
ATOM 702 C CA . ALA A 1 92 ? 3.960 -14.593 -8.487 1.00 94.25 92 ALA A CA 1
ATOM 703 C C . ALA A 1 92 ? 4.524 -13.836 -9.706 1.00 94.25 92 ALA A C 1
ATOM 705 O O . ALA A 1 92 ? 5.739 -13.769 -9.872 1.00 94.25 92 ALA A O 1
ATOM 706 N N . GLY A 1 93 ? 3.670 -13.248 -10.551 1.00 94.31 93 GLY A N 1
ATOM 707 C CA . GLY A 1 93 ? 4.115 -12.524 -11.743 1.00 94.31 93 GLY A CA 1
ATOM 708 C C . GLY A 1 93 ? 5.074 -11.370 -11.433 1.00 94.31 93 GLY A C 1
ATOM 709 O O . GLY A 1 93 ? 5.991 -11.120 -12.213 1.00 94.31 93 GLY A O 1
ATOM 710 N N . LEU A 1 94 ? 4.932 -10.702 -10.282 1.00 96.31 94 LEU A N 1
ATOM 711 C CA . LEU A 1 94 ? 5.838 -9.620 -9.893 1.00 96.31 94 LEU A CA 1
ATOM 712 C C . LEU A 1 94 ? 7.236 -10.112 -9.498 1.00 96.31 94 LEU A C 1
ATOM 714 O O . LEU A 1 94 ? 8.172 -9.328 -9.596 1.00 96.31 94 LEU A O 1
ATOM 718 N N . ALA A 1 95 ? 7.418 -11.387 -9.143 1.00 96.56 95 ALA A N 1
ATOM 719 C CA . ALA A 1 95 ? 8.743 -11.966 -8.890 1.00 96.56 95 ALA A CA 1
ATOM 720 C C . ALA A 1 95 ? 9.577 -12.122 -10.176 1.00 96.56 95 ALA A C 1
ATOM 722 O O . ALA A 1 95 ? 10.799 -12.241 -10.132 1.00 96.56 95 ALA A O 1
ATOM 723 N N . THR A 1 96 ? 8.914 -12.141 -11.334 1.00 97.19 96 THR A N 1
ATOM 724 C CA . THR A 1 96 ? 9.522 -12.415 -12.644 1.00 97.19 96 THR A CA 1
ATOM 725 C C . THR A 1 96 ? 9.309 -11.284 -13.645 1.00 97.19 96 THR A C 1
ATOM 727 O O . THR A 1 96 ? 9.525 -11.471 -14.840 1.00 97.19 96 THR A O 1
ATOM 730 N N . THR A 1 97 ? 8.842 -10.122 -13.192 1.00 98.00 97 THR A N 1
ATOM 731 C CA . THR A 1 97 ? 8.577 -8.970 -14.061 1.00 98.00 97 THR A CA 1
ATOM 732 C C . THR A 1 97 ? 9.615 -7.886 -13.791 1.00 98.00 97 THR A C 1
ATOM 734 O O . THR A 1 97 ? 9.760 -7.496 -12.635 1.00 98.00 97 THR A O 1
ATOM 737 N N . PRO A 1 98 ? 10.344 -7.372 -14.794 1.00 98.50 98 PRO A N 1
ATOM 738 C CA . PRO A 1 98 ? 11.140 -6.163 -14.615 1.00 98.50 98 PRO A CA 1
ATOM 739 C C . PRO A 1 98 ? 10.216 -4.956 -14.398 1.00 98.50 98 PRO A C 1
ATOM 741 O O . PRO A 1 98 ? 9.299 -4.721 -15.184 1.00 98.50 98 PRO A O 1
ATOM 744 N N . VAL A 1 99 ? 10.449 -4.180 -13.339 1.00 98.44 99 VAL A N 1
ATOM 745 C CA . VAL A 1 99 ? 9.600 -3.043 -12.956 1.00 98.44 99 VAL A CA 1
ATOM 746 C C . VAL A 1 99 ? 10.427 -1.763 -12.887 1.00 98.44 99 VAL A C 1
ATOM 748 O O . VAL A 1 99 ? 11.406 -1.674 -12.145 1.00 98.44 99 VAL A O 1
ATOM 751 N N . ILE A 1 100 ? 9.988 -0.748 -13.632 1.00 98.44 100 ILE A N 1
ATOM 752 C CA . ILE A 1 100 ? 10.398 0.645 -13.442 1.00 98.44 100 ILE A CA 1
ATOM 753 C C . ILE A 1 100 ? 9.166 1.400 -12.938 1.00 98.44 100 ILE A C 1
ATOM 755 O O . ILE A 1 100 ? 8.217 1.607 -13.693 1.00 98.44 100 ILE A O 1
ATOM 759 N N . ASP A 1 101 ? 9.180 1.786 -11.668 1.00 97.38 101 ASP A N 1
ATOM 760 C CA . ASP A 1 101 ? 8.154 2.606 -11.028 1.00 97.38 101 ASP A CA 1
ATOM 761 C C . ASP A 1 101 ? 8.562 4.077 -11.149 1.00 97.38 101 ASP A C 1
ATOM 763 O O . ASP A 1 101 ? 9.520 4.533 -10.522 1.00 97.38 101 ASP A O 1
ATOM 767 N N . TYR A 1 102 ? 7.892 4.787 -12.056 1.00 95.75 102 TYR A N 1
ATOM 768 C CA . TYR A 1 102 ? 8.182 6.170 -12.411 1.00 95.75 102 TYR A CA 1
ATOM 769 C C . TYR A 1 102 ? 7.054 7.083 -11.948 1.00 95.75 102 TYR A C 1
ATOM 771 O O . TYR A 1 102 ? 5.907 6.931 -12.377 1.00 95.75 102 TYR A O 1
ATOM 779 N N . ARG A 1 103 ? 7.380 8.051 -11.090 1.00 92.56 103 ARG A N 1
ATOM 780 C CA . ARG A 1 103 ? 6.387 8.832 -10.357 1.00 92.56 103 ARG A CA 1
ATOM 781 C C . ARG A 1 103 ? 6.677 10.333 -10.378 1.00 92.56 103 ARG A C 1
ATOM 783 O O . ARG A 1 103 ? 7.812 10.794 -10.248 1.00 92.56 103 ARG A O 1
ATOM 790 N N . SER A 1 104 ? 5.606 11.119 -10.485 1.00 92.12 104 SER A N 1
ATOM 791 C CA . SER A 1 104 ? 5.618 12.523 -10.064 1.00 92.12 104 SER A CA 1
ATOM 792 C C . SER A 1 104 ? 5.404 12.620 -8.563 1.00 92.12 104 SER A C 1
ATOM 794 O O . SER A 1 104 ? 4.538 11.936 -8.031 1.00 92.12 104 SER A O 1
ATOM 796 N N . TYR A 1 105 ? 6.138 13.509 -7.902 1.00 93.62 105 TYR A N 1
ATOM 797 C CA . TYR A 1 105 ? 5.874 13.836 -6.508 1.00 93.62 105 TYR A CA 1
ATOM 798 C C . TYR A 1 105 ? 4.679 14.785 -6.416 1.00 93.62 105 TYR A C 1
ATOM 800 O O . TYR A 1 105 ? 4.659 15.819 -7.090 1.00 93.62 105 TYR A O 1
ATOM 808 N N . THR A 1 106 ? 3.662 14.386 -5.659 1.00 93.31 106 THR A N 1
ATOM 809 C CA . THR A 1 106 ? 2.396 15.125 -5.533 1.00 93.31 106 THR A CA 1
ATOM 810 C C . THR A 1 106 ? 1.919 15.216 -4.090 1.00 93.31 106 THR A C 1
ATOM 812 O O . THR A 1 106 ? 0.826 15.721 -3.849 1.00 93.31 106 THR A O 1
ATOM 815 N N . ASP A 1 107 ? 2.715 14.724 -3.139 1.00 93.25 107 ASP A N 1
ATOM 816 C CA . ASP A 1 107 ? 2.383 14.698 -1.714 1.00 93.25 107 ASP A CA 1
ATOM 817 C C . ASP A 1 107 ? 2.265 16.114 -1.112 1.00 93.25 107 ASP A C 1
ATOM 819 O O . ASP A 1 107 ? 1.631 16.294 -0.078 1.00 93.25 107 ASP A O 1
ATOM 823 N N . ASP A 1 108 ? 2.832 17.131 -1.772 1.00 90.25 108 ASP A N 1
ATOM 824 C CA . ASP A 1 108 ? 2.749 18.548 -1.402 1.00 90.25 108 ASP A CA 1
ATOM 825 C C . ASP A 1 108 ? 1.584 19.301 -2.070 1.00 90.25 108 ASP A C 1
ATOM 827 O O . ASP A 1 108 ? 1.428 20.509 -1.864 1.00 90.25 108 ASP A O 1
ATOM 831 N N . ARG A 1 109 ? 0.760 18.626 -2.885 1.00 90.75 109 ARG A N 1
ATOM 832 C CA . ARG A 1 109 ? -0.353 19.286 -3.574 1.00 90.75 109 ARG A CA 1
ATOM 833 C C . ARG A 1 109 ? -1.394 19.792 -2.589 1.00 90.75 109 ARG A C 1
ATOM 835 O O . ARG A 1 109 ? -2.015 19.030 -1.849 1.00 90.75 109 ARG A O 1
ATOM 842 N N . GLU A 1 110 ? -1.655 21.090 -2.672 1.00 89.94 110 GLU A N 1
ATOM 843 C CA . GLU A 1 110 ? -2.781 21.721 -1.997 1.00 89.94 110 GLU A CA 1
ATOM 844 C C . GLU A 1 110 ? -4.101 21.067 -2.449 1.00 89.94 110 GLU A C 1
ATOM 846 O O . GLU A 1 110 ? -4.338 20.879 -3.642 1.00 89.94 110 GLU A O 1
ATOM 851 N N . GLY A 1 111 ? -4.943 20.679 -1.489 1.00 88.94 111 GLY A N 1
ATOM 852 C CA . GLY A 1 111 ? -6.159 19.890 -1.731 1.00 88.94 111 GLY A CA 1
ATOM 853 C C . GLY A 1 111 ? -5.964 18.369 -1.674 1.00 88.94 111 GLY A C 1
ATOM 854 O O . GLY A 1 111 ? -6.955 17.644 -1.619 1.00 88.94 111 GLY A O 1
ATOM 855 N N . GLY A 1 112 ? -4.716 17.894 -1.603 1.00 89.62 112 GLY A N 1
ATOM 856 C CA . GLY A 1 112 ? -4.3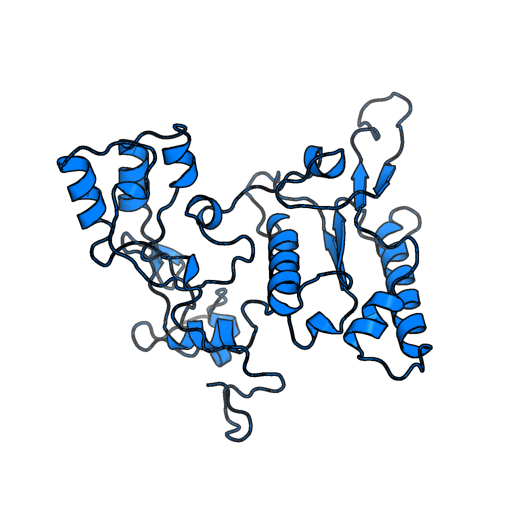67 16.478 -1.528 1.00 89.62 112 GLY A CA 1
ATOM 857 C C . GLY A 1 112 ? -4.407 15.767 -2.883 1.00 89.62 112 GLY A C 1
ATOM 858 O O . GLY A 1 112 ? -5.127 16.148 -3.804 1.00 89.62 112 GLY A O 1
ATOM 859 N N . ASP A 1 113 ? -3.619 14.702 -3.005 1.00 92.38 113 ASP A N 1
ATOM 860 C CA . ASP A 1 113 ? -3.567 13.846 -4.189 1.00 92.38 113 ASP A CA 1
ATOM 861 C C . ASP A 1 113 ? -3.437 12.388 -3.733 1.00 92.38 113 ASP A C 1
ATOM 863 O O . ASP A 1 113 ? -2.654 12.076 -2.842 1.00 92.38 113 ASP A O 1
ATOM 867 N N . ILE A 1 114 ? -4.207 11.472 -4.320 1.00 90.25 114 ILE A N 1
ATOM 868 C CA . ILE A 1 114 ? -4.144 10.048 -3.957 1.00 90.25 114 ILE A CA 1
ATOM 869 C C . ILE A 1 114 ? -2.869 9.363 -4.476 1.00 90.25 114 ILE A C 1
ATOM 871 O O . ILE A 1 114 ? -2.547 8.252 -4.057 1.00 90.25 114 ILE A O 1
ATOM 875 N N . HIS A 1 115 ? -2.122 9.999 -5.380 1.00 92.88 115 HIS A N 1
ATOM 876 C CA . HIS A 1 115 ? -0.881 9.476 -5.947 1.00 92.88 115 HIS A CA 1
ATOM 877 C C . HIS A 1 115 ? 0.330 9.756 -5.037 1.00 92.88 115 HIS A C 1
ATOM 879 O O . HIS A 1 115 ? 1.395 10.158 -5.503 1.00 92.88 115 HIS A O 1
ATOM 885 N N . MET A 1 116 ? 0.193 9.450 -3.748 1.00 93.56 116 MET A N 1
ATOM 886 C CA . MET A 1 116 ? 1.228 9.639 -2.726 1.00 93.56 116 MET A CA 1
ATOM 887 C C . MET A 1 116 ? 2.457 8.743 -2.967 1.00 93.56 116 MET A C 1
ATOM 889 O O . MET A 1 116 ? 2.315 7.572 -3.349 1.00 93.56 116 MET A O 1
ATOM 893 N N . ILE A 1 117 ? 3.666 9.251 -2.704 1.00 95.38 117 ILE A N 1
ATOM 894 C CA . ILE A 1 117 ? 4.928 8.509 -2.894 1.00 95.38 117 ILE A CA 1
ATOM 895 C C . ILE A 1 117 ? 5.025 7.265 -2.002 1.00 95.38 117 ILE A C 1
ATOM 897 O O . ILE A 1 117 ? 5.650 6.274 -2.380 1.00 95.38 117 ILE A O 1
ATOM 901 N N . VAL A 1 118 ? 4.347 7.259 -0.849 1.00 96.12 118 VAL A N 1
ATOM 902 C CA . VAL A 1 118 ? 4.343 6.121 0.085 1.00 96.12 118 VAL A CA 1
ATOM 903 C C . VAL A 1 118 ? 3.939 4.800 -0.584 1.00 96.12 118 VAL A C 1
ATOM 905 O O . VAL A 1 118 ? 4.476 3.745 -0.252 1.00 96.12 118 VAL A O 1
ATOM 908 N N . HIS A 1 119 ? 3.062 4.845 -1.593 1.00 95.44 119 HIS A N 1
ATOM 909 C CA . HIS A 1 119 ? 2.614 3.658 -2.324 1.00 95.44 119 HIS A CA 1
ATOM 910 C C . HIS A 1 119 ? 3.730 2.969 -3.124 1.00 95.44 119 HIS A C 1
ATOM 912 O O . HIS A 1 119 ? 3.677 1.752 -3.331 1.00 95.44 119 HIS A O 1
ATOM 918 N N . GLN A 1 120 ? 4.756 3.720 -3.527 1.00 95.81 120 GLN A N 1
ATOM 919 C CA . GLN A 1 120 ? 5.971 3.190 -4.145 1.00 95.81 120 GLN A CA 1
ATOM 920 C C . GLN A 1 120 ? 6.688 2.259 -3.155 1.00 95.81 120 GLN A C 1
ATOM 922 O O . GLN A 1 120 ? 6.974 1.092 -3.441 1.00 95.81 120 GLN A O 1
ATOM 927 N N . PHE A 1 121 ? 6.884 2.745 -1.928 1.00 97.88 121 PHE A N 1
ATOM 928 C CA . PHE A 1 121 ? 7.538 2.000 -0.857 1.00 97.88 121 PHE A CA 1
ATOM 929 C C . PHE A 1 121 ? 6.699 0.823 -0.361 1.00 97.88 121 PHE A C 1
ATOM 931 O O . PHE A 1 121 ? 7.257 -0.249 -0.136 1.00 97.88 121 PHE A O 1
ATOM 938 N N . SER A 1 122 ? 5.370 0.956 -0.297 1.00 98.00 122 SER A N 1
ATOM 939 C CA . SER A 1 122 ? 4.479 -0.180 -0.026 1.00 98.00 122 SER A CA 1
ATOM 940 C C . SER A 1 122 ? 4.631 -1.289 -1.067 1.00 98.00 122 SER A C 1
ATOM 942 O O . SER A 1 122 ? 4.694 -2.465 -0.711 1.00 98.00 122 SER A O 1
ATOM 944 N N . THR A 1 123 ? 4.741 -0.938 -2.351 1.00 97.75 123 THR A N 1
ATOM 945 C CA . THR A 1 123 ? 4.954 -1.913 -3.434 1.00 97.75 123 THR A CA 1
ATOM 946 C C . THR A 1 123 ? 6.287 -2.641 -3.278 1.00 97.75 123 THR A C 1
ATOM 948 O O . THR A 1 123 ? 6.331 -3.870 -3.352 1.00 97.75 123 THR A O 1
ATOM 951 N N . ARG A 1 124 ? 7.371 -1.920 -2.973 1.00 98.25 124 ARG A N 1
ATOM 952 C CA . ARG A 1 124 ? 8.673 -2.548 -2.700 1.00 98.25 124 ARG A CA 1
ATOM 953 C C . ARG A 1 124 ? 8.672 -3.405 -1.439 1.00 98.25 124 ARG A C 1
ATOM 955 O O . ARG A 1 124 ? 9.219 -4.500 -1.479 1.00 98.25 124 ARG A O 1
ATOM 962 N N . ALA A 1 125 ? 8.022 -2.970 -0.363 1.00 98.44 125 ALA A N 1
ATOM 963 C CA . ALA A 1 125 ? 7.878 -3.776 0.846 1.00 98.44 125 ALA A CA 1
ATOM 964 C C . ALA A 1 125 ? 7.152 -5.104 0.559 1.00 98.44 125 ALA A C 1
ATOM 966 O O . ALA A 1 125 ? 7.565 -6.147 1.059 1.00 98.44 125 ALA A O 1
ATOM 967 N N . ARG A 1 126 ? 6.129 -5.096 -0.309 1.00 98.31 126 ARG A N 1
ATOM 968 C CA . ARG A 1 126 ? 5.430 -6.316 -0.756 1.00 98.31 126 ARG A CA 1
ATOM 969 C C . ARG A 1 126 ? 6.329 -7.241 -1.580 1.00 98.31 126 ARG A C 1
ATOM 971 O O . ARG A 1 126 ? 6.261 -8.451 -1.388 1.00 98.31 126 ARG A O 1
ATOM 978 N N . LEU A 1 127 ? 7.159 -6.694 -2.475 1.00 98.56 127 LEU A N 1
ATOM 979 C CA . LEU A 1 127 ? 8.152 -7.472 -3.233 1.00 98.56 127 LEU A CA 1
ATOM 980 C C . LEU A 1 127 ? 9.148 -8.157 -2.290 1.00 98.56 127 LEU A C 1
ATOM 982 O O . LEU A 1 127 ? 9.326 -9.368 -2.377 1.00 98.56 127 LEU A O 1
ATOM 986 N N . VAL A 1 128 ? 9.733 -7.405 -1.351 1.00 98.44 128 VAL A N 1
ATOM 987 C CA . VAL A 1 128 ? 10.687 -7.949 -0.371 1.00 98.44 128 VAL A CA 1
ATOM 988 C C . VAL A 1 128 ? 10.028 -9.020 0.495 1.00 98.44 128 VAL A C 1
ATOM 990 O O . VAL A 1 128 ? 10.599 -10.091 0.664 1.00 98.44 128 VAL A O 1
ATOM 993 N N . ALA A 1 129 ? 8.817 -8.777 0.999 1.00 97.38 129 ALA A N 1
ATOM 994 C CA . ALA A 1 129 ? 8.107 -9.744 1.833 1.00 97.38 129 ALA A CA 1
ATOM 995 C C . ALA A 1 129 ? 7.794 -11.057 1.094 1.00 97.38 129 ALA A C 1
ATOM 997 O O . ALA A 1 129 ? 7.850 -12.124 1.697 1.00 97.38 129 ALA A O 1
ATOM 998 N N . ALA A 1 130 ? 7.464 -10.993 -0.200 1.00 97.06 130 ALA A N 1
ATOM 999 C CA . ALA A 1 130 ? 7.099 -12.174 -0.980 1.00 97.06 130 ALA A CA 1
ATOM 1000 C C . ALA A 1 130 ? 8.303 -12.926 -1.568 1.00 97.06 130 ALA A C 1
ATOM 1002 O O . ALA A 1 130 ? 8.233 -14.143 -1.724 1.00 97.06 130 ALA A O 1
ATOM 1003 N N . ASN A 1 131 ? 9.385 -12.217 -1.906 1.00 97.62 131 ASN A N 1
ATOM 1004 C CA . ASN A 1 131 ? 10.491 -12.766 -2.697 1.00 97.62 131 ASN A CA 1
ATOM 1005 C C . ASN A 1 131 ? 11.838 -12.757 -1.954 1.00 97.62 131 ASN A C 1
ATOM 1007 O O . ASN A 1 131 ? 12.804 -13.329 -2.442 1.00 97.62 131 ASN A O 1
ATOM 1011 N N . GLY A 1 132 ? 11.934 -12.093 -0.799 1.00 98.06 132 GLY A N 1
ATOM 1012 C CA . GLY A 1 132 ? 13.181 -11.872 -0.055 1.00 98.06 132 GLY A CA 1
ATOM 1013 C C . GLY A 1 132 ? 14.025 -10.698 -0.568 1.00 98.06 132 GLY A C 1
ATOM 1014 O O . GLY A 1 132 ? 14.977 -10.292 0.092 1.00 98.06 132 GLY A O 1
ATOM 1015 N N . HIS A 1 133 ? 13.675 -10.127 -1.722 1.00 97.44 133 HIS A N 1
ATOM 1016 C CA . HIS A 1 133 ? 14.370 -9.005 -2.349 1.00 97.44 133 HIS A CA 1
ATOM 1017 C C . HIS A 1 133 ? 13.418 -8.216 -3.271 1.00 97.44 133 HIS A C 1
ATOM 1019 O O . HIS A 1 133 ? 12.265 -8.596 -3.479 1.00 97.44 133 HIS A O 1
ATOM 1025 N N . ALA A 1 134 ? 13.898 -7.100 -3.823 1.00 98.00 134 ALA A N 1
ATOM 1026 C CA . ALA A 1 134 ? 13.179 -6.298 -4.818 1.00 98.00 134 ALA A CA 1
ATOM 1027 C C . ALA A 1 134 ? 14.102 -5.875 -5.973 1.00 98.00 134 ALA A C 1
ATOM 1029 O O . ALA A 1 134 ? 13.967 -4.785 -6.529 1.00 98.00 134 ALA A O 1
ATOM 1030 N N . ASP A 1 135 ? 15.075 -6.717 -6.323 1.00 97.88 135 ASP A N 1
ATOM 1031 C CA . ASP A 1 135 ? 16.153 -6.342 -7.251 1.00 97.88 135 ASP A CA 1
ATOM 1032 C C . ASP A 1 135 ? 15.657 -6.117 -8.688 1.00 97.88 135 ASP A C 1
ATOM 1034 O O . ASP A 1 135 ? 16.278 -5.384 -9.468 1.00 97.88 135 ASP A O 1
ATOM 1038 N N . ASN A 1 136 ? 14.488 -6.671 -9.016 1.00 98.31 136 ASN A N 1
ATOM 1039 C CA . ASN A 1 136 ? 13.753 -6.447 -10.256 1.00 98.31 136 ASN A CA 1
ATOM 1040 C C . ASN A 1 136 ? 12.902 -5.162 -10.257 1.00 98.31 136 ASN A C 1
ATOM 1042 O O . ASN A 1 136 ? 12.176 -4.928 -11.220 1.00 98.31 136 ASN A O 1
ATOM 1046 N N . HIS A 1 137 ? 12.988 -4.322 -9.224 1.00 98.56 137 HIS A N 1
ATOM 1047 C CA . HIS A 1 137 ? 12.201 -3.100 -9.097 1.00 98.56 137 HIS A CA 1
ATOM 1048 C C . HIS A 1 137 ? 13.085 -1.862 -8.930 1.00 98.56 137 HIS A C 1
ATOM 1050 O O . HIS A 1 137 ? 13.897 -1.775 -8.008 1.00 98.56 137 HIS A O 1
ATOM 1056 N N . VAL A 1 138 ? 12.898 -0.880 -9.810 1.00 98.38 138 VAL A N 1
ATOM 1057 C CA . VAL A 1 138 ? 13.614 0.402 -9.814 1.00 98.38 138 VAL A CA 1
ATOM 1058 C C . VAL A 1 138 ? 12.629 1.541 -9.650 1.00 98.38 138 VAL A C 1
ATOM 1060 O O . VAL A 1 138 ? 11.647 1.607 -10.379 1.00 98.38 138 VAL A O 1
ATOM 1063 N N . MET A 1 139 ? 12.922 2.445 -8.727 1.00 98.31 139 MET A N 1
ATOM 1064 C CA . MET A 1 139 ? 12.111 3.614 -8.429 1.00 98.31 139 MET A CA 1
ATOM 1065 C C . MET A 1 139 ? 12.716 4.880 -9.030 1.00 98.31 139 MET A C 1
ATOM 1067 O O . MET A 1 139 ? 13.916 5.119 -8.922 1.00 98.31 139 MET A O 1
ATOM 1071 N N . ASN A 1 140 ? 11.886 5.724 -9.627 1.00 97.31 140 ASN A N 1
ATOM 1072 C CA . ASN A 1 140 ? 12.304 6.996 -10.197 1.00 97.31 140 ASN A CA 1
ATOM 1073 C C . ASN A 1 140 ? 11.294 8.093 -9.864 1.00 97.31 140 ASN A C 1
ATOM 1075 O O . ASN A 1 140 ? 10.111 7.952 -10.172 1.00 97.31 140 ASN A O 1
ATOM 1079 N N . VAL A 1 141 ? 11.758 9.194 -9.268 1.00 95.75 141 VAL A N 1
ATOM 1080 C CA . VAL A 1 141 ? 10.876 10.280 -8.814 1.00 95.75 141 VAL A CA 1
ATOM 1081 C C . VAL A 1 141 ? 11.298 11.632 -9.384 1.00 95.75 141 VAL A C 1
ATOM 1083 O O . VAL A 1 141 ? 12.479 11.967 -9.464 1.00 95.75 141 VAL A O 1
ATOM 1086 N N . GLY A 1 142 ? 10.313 12.443 -9.774 1.00 92.12 142 GLY A N 1
ATOM 1087 C CA . GLY A 1 142 ? 10.536 13.846 -10.147 1.00 92.12 142 GLY A CA 1
ATOM 1088 C C . GLY A 1 142 ? 10.991 14.067 -11.592 1.00 92.12 142 GLY A C 1
ATOM 1089 O O . GLY A 1 142 ? 11.331 15.189 -11.977 1.00 92.12 142 GLY A O 1
ATOM 1090 N N . GLY A 1 143 ? 10.997 13.021 -12.419 1.00 91.69 143 GLY A N 1
ATOM 1091 C CA . GLY A 1 143 ? 11.289 13.163 -13.842 1.00 91.69 143 GLY A CA 1
ATOM 1092 C C . GLY A 1 143 ? 10.173 13.867 -14.622 1.00 91.69 143 GLY A C 1
ATOM 1093 O O . GLY A 1 143 ? 9.044 14.042 -14.154 1.00 91.69 143 GLY A O 1
ATOM 1094 N N . ARG A 1 144 ? 10.483 14.284 -15.855 1.00 91.00 144 ARG A N 1
ATOM 1095 C CA . ARG A 1 144 ? 9.512 14.872 -16.782 1.00 91.00 144 ARG A CA 1
ATOM 1096 C C . ARG A 1 144 ? 8.793 13.783 -17.570 1.00 91.00 144 ARG A C 1
ATOM 1098 O O . ARG A 1 144 ? 9.409 12.912 -18.184 1.00 91.00 144 ARG A O 1
ATOM 1105 N N . TRP A 1 145 ? 7.469 13.860 -17.604 1.00 91.06 145 TRP A N 1
ATOM 1106 C CA . TRP A 1 145 ? 6.647 12.972 -18.423 1.00 91.06 145 TRP A CA 1
ATOM 1107 C C . TRP A 1 145 ? 6.694 13.400 -19.892 1.00 91.06 145 TRP A C 1
ATOM 1109 O O . TRP A 1 145 ? 6.295 14.517 -20.235 1.00 91.06 145 TRP A O 1
ATOM 1119 N N . GLY A 1 146 ? 7.190 12.512 -20.753 1.00 90.25 146 GLY A N 1
ATOM 1120 C CA . GLY A 1 146 ? 7.274 12.732 -22.193 1.00 90.25 146 GLY A CA 1
ATOM 1121 C C . GLY A 1 146 ? 8.275 11.812 -22.894 1.00 90.25 146 GLY A C 1
ATOM 1122 O O . GLY A 1 146 ? 9.037 11.082 -22.265 1.00 90.25 146 GLY A O 1
ATOM 1123 N N . TYR A 1 147 ? 8.253 11.862 -24.223 1.00 92.12 147 TYR A N 1
ATOM 1124 C CA . TYR A 1 147 ? 9.186 11.142 -25.102 1.00 92.12 147 TYR A CA 1
ATOM 1125 C C . TYR A 1 147 ? 9.964 12.094 -26.021 1.00 92.12 147 TYR A C 1
ATOM 1127 O O . TYR A 1 147 ? 10.653 11.657 -26.940 1.00 92.12 147 TYR A O 1
ATOM 1135 N N . THR A 1 148 ? 9.820 13.399 -25.802 1.00 91.88 148 THR A N 1
ATOM 1136 C CA . THR A 1 148 ? 10.396 14.462 -26.624 1.00 91.88 148 THR A CA 1
ATOM 1137 C C . THR A 1 148 ? 11.778 14.861 -26.118 1.00 91.88 148 THR A C 1
ATOM 1139 O O . THR A 1 148 ? 12.168 14.527 -25.000 1.00 91.88 148 THR A O 1
ATOM 1142 N N . GLU A 1 149 ? 12.523 15.611 -26.927 1.00 85.44 149 GLU A N 1
ATOM 1143 C CA . GLU A 1 149 ? 13.857 16.097 -26.555 1.00 85.44 149 GLU A CA 1
ATOM 1144 C C . GLU A 1 149 ? 13.831 17.005 -25.309 1.00 85.44 149 GLU A C 1
ATOM 1146 O O . GLU A 1 149 ? 14.735 16.942 -24.478 1.00 85.44 149 GLU A O 1
ATOM 1151 N N . ASP A 1 150 ? 12.762 17.784 -25.109 1.00 85.75 150 ASP A N 1
ATOM 1152 C CA . ASP A 1 150 ? 12.579 18.656 -23.940 1.00 85.75 150 ASP A CA 1
ATOM 1153 C C . ASP A 1 150 ? 12.094 17.915 -22.672 1.00 85.75 150 ASP A C 1
ATOM 1155 O O . ASP A 1 150 ? 12.222 18.430 -21.549 1.00 85.75 150 ASP A O 1
ATOM 1159 N N . ARG A 1 151 ? 11.561 16.693 -22.830 1.00 88.19 151 ARG A N 1
ATOM 1160 C CA . ARG A 1 151 ? 11.080 15.812 -21.748 1.00 88.19 151 ARG A CA 1
ATOM 1161 C C . ARG A 1 151 ? 11.537 14.366 -21.978 1.00 88.19 151 ARG A C 1
ATOM 1163 O O . ARG A 1 151 ? 10.699 13.491 -22.186 1.00 88.19 151 ARG A O 1
ATOM 1170 N N . PRO A 1 152 ? 12.852 14.093 -21.955 1.00 90.62 152 PRO A N 1
ATOM 1171 C CA . PRO A 1 152 ? 13.377 12.830 -22.459 1.00 90.62 152 PRO A CA 1
ATOM 1172 C C . PRO A 1 152 ? 13.288 11.668 -21.462 1.00 90.62 152 PRO A C 1
ATOM 1174 O O . PRO A 1 152 ? 13.548 10.534 -21.852 1.00 90.62 152 PRO A O 1
ATOM 1177 N N . ASP A 1 153 ? 12.972 11.909 -20.188 1.00 93.88 153 ASP A N 1
ATOM 1178 C CA . ASP A 1 153 ? 13.290 10.969 -19.098 1.00 93.88 153 ASP A CA 1
ATOM 1179 C C . ASP A 1 153 ? 12.501 9.672 -19.164 1.00 93.88 153 ASP A C 1
ATOM 1181 O O . ASP A 1 153 ? 13.088 8.595 -19.074 1.00 93.88 153 ASP A O 1
ATOM 1185 N N . LEU A 1 154 ? 11.188 9.757 -19.393 1.00 94.12 154 LEU A N 1
ATOM 1186 C CA . LEU A 1 154 ? 10.379 8.561 -19.602 1.00 94.12 154 LEU A CA 1
ATOM 1187 C C . LEU A 1 154 ? 10.826 7.824 -20.871 1.00 94.12 154 LEU A C 1
ATOM 1189 O O . LEU A 1 154 ? 10.892 6.600 -20.872 1.00 94.12 154 LEU A O 1
ATOM 1193 N N . GLY A 1 155 ? 11.223 8.543 -21.925 1.00 95.31 155 GLY A N 1
ATOM 1194 C CA . GLY A 1 155 ? 11.822 7.937 -23.116 1.00 95.31 155 GLY A CA 1
ATOM 1195 C C . GLY A 1 155 ? 13.156 7.229 -22.844 1.00 95.31 155 GLY A C 1
ATOM 1196 O O . GLY A 1 155 ? 13.418 6.173 -23.421 1.00 95.31 155 GLY A O 1
ATOM 1197 N N . VAL A 1 156 ? 13.995 7.766 -21.953 1.00 94.75 156 VAL A N 1
ATOM 1198 C CA . VAL A 1 156 ? 15.226 7.105 -21.489 1.00 94.75 156 VAL A CA 1
ATOM 1199 C C . VAL A 1 156 ? 14.878 5.825 -20.733 1.00 94.75 156 VAL A C 1
ATOM 1201 O O . VAL A 1 156 ? 15.422 4.776 -21.068 1.00 94.75 156 VAL A O 1
ATOM 1204 N N . LEU A 1 157 ? 13.954 5.884 -19.770 1.00 96.69 157 LEU A N 1
ATOM 1205 C CA . LEU A 1 157 ? 13.510 4.712 -19.008 1.00 96.69 157 LEU A CA 1
ATOM 1206 C C . LEU A 1 157 ? 12.862 3.651 -19.905 1.00 96.69 157 LEU A C 1
ATOM 1208 O O . LEU A 1 157 ? 13.124 2.466 -19.730 1.00 96.69 157 LEU A O 1
ATOM 1212 N N . PHE A 1 158 ? 12.091 4.060 -20.914 1.00 96.38 158 PHE A N 1
ATOM 1213 C CA . PHE A 1 158 ? 11.490 3.149 -21.886 1.00 96.38 158 PHE A CA 1
ATOM 1214 C C . PHE A 1 158 ? 12.556 2.387 -22.685 1.00 96.38 158 PHE A C 1
ATOM 1216 O O . PHE A 1 158 ? 12.466 1.171 -22.823 1.00 96.38 158 PHE A O 1
ATOM 1223 N N . ARG A 1 159 ? 13.620 3.068 -23.136 1.00 96.88 159 ARG A N 1
ATOM 1224 C CA . ARG A 1 159 ? 14.772 2.405 -23.778 1.00 96.88 159 ARG A CA 1
ATOM 1225 C C . ARG A 1 159 ? 15.537 1.487 -22.820 1.00 96.88 159 ARG A C 1
ATOM 1227 O O . ARG A 1 159 ? 16.064 0.467 -23.248 1.00 96.88 159 ARG A O 1
ATOM 1234 N N . GLN A 1 160 ? 15.613 1.831 -21.533 1.00 98.19 160 GLN A N 1
ATOM 1235 C CA . GLN A 1 160 ? 16.210 0.942 -20.529 1.00 98.19 160 GLN A CA 1
ATOM 1236 C C . GLN A 1 160 ? 15.350 -0.306 -20.295 1.00 98.19 160 GLN A C 1
ATOM 1238 O O . GLN A 1 160 ? 15.904 -1.394 -20.179 1.00 98.19 160 GLN A O 1
ATOM 1243 N N . MET A 1 161 ? 14.019 -0.176 -20.283 1.00 98.50 161 MET A N 1
ATOM 1244 C CA . MET A 1 161 ? 13.106 -1.321 -20.212 1.00 98.50 161 MET A CA 1
ATOM 1245 C C . MET A 1 161 ? 13.238 -2.221 -21.445 1.00 98.50 161 MET A C 1
ATOM 1247 O O . MET A 1 161 ? 13.363 -3.431 -21.297 1.00 98.50 161 MET A O 1
ATOM 1251 N N . ASP A 1 162 ? 13.287 -1.642 -22.647 1.00 98.38 162 ASP A N 1
ATOM 1252 C CA . ASP A 1 162 ? 13.532 -2.379 -23.896 1.00 98.38 162 ASP A CA 1
ATOM 1253 C C . ASP A 1 162 ? 14.842 -3.183 -23.839 1.00 98.38 162 ASP A C 1
ATOM 1255 O O . ASP A 1 162 ? 14.858 -4.390 -24.098 1.00 98.38 162 ASP A O 1
ATOM 1259 N N . ARG A 1 163 ? 15.932 -2.551 -23.381 1.00 98.50 163 ARG A N 1
ATOM 1260 C CA . ARG A 1 163 ? 17.212 -3.236 -23.168 1.00 98.50 163 ARG A CA 1
ATOM 1261 C C . ARG A 1 163 ? 17.107 -4.344 -22.122 1.00 98.50 163 ARG A C 1
ATOM 1263 O O . ARG A 1 163 ? 17.678 -5.410 -22.324 1.00 98.50 163 ARG A O 1
ATOM 1270 N N . TRP A 1 164 ? 16.399 -4.112 -21.017 1.00 98.69 164 TRP A N 1
ATOM 1271 C CA . TRP A 1 164 ? 16.209 -5.116 -19.969 1.00 98.69 164 TRP A CA 1
ATOM 1272 C C . TRP A 1 164 ? 15.472 -6.346 -20.511 1.00 98.69 164 TRP A C 1
ATOM 1274 O O . TRP A 1 164 ? 15.955 -7.465 -20.361 1.00 98.69 164 TRP A O 1
ATOM 1284 N N . LEU A 1 165 ? 14.358 -6.147 -21.216 1.00 98.62 165 LEU A N 1
ATOM 1285 C CA . LEU A 1 165 ? 13.583 -7.227 -21.829 1.00 98.62 165 LEU A CA 1
ATOM 1286 C C . LEU A 1 165 ? 14.388 -7.979 -22.897 1.00 98.62 165 LEU A C 1
ATOM 1288 O O . LEU A 1 165 ? 14.381 -9.208 -22.912 1.00 98.62 165 LEU A O 1
ATOM 1292 N N . THR A 1 166 ? 15.136 -7.258 -23.736 1.00 98.56 166 THR A N 1
ATOM 1293 C CA . THR A 1 166 ? 16.013 -7.863 -24.751 1.00 98.56 166 THR A CA 1
ATOM 1294 C C . THR A 1 166 ? 17.115 -8.707 -24.108 1.00 98.56 166 THR A C 1
ATOM 1296 O O . THR A 1 166 ? 17.383 -9.815 -24.567 1.00 98.56 166 THR A O 1
ATOM 1299 N N . ASN A 1 167 ? 17.718 -8.231 -23.013 1.00 98.44 167 ASN A N 1
ATOM 1300 C CA . ASN A 1 167 ? 18.700 -9.003 -22.253 1.00 98.44 167 ASN A CA 1
ATOM 1301 C C . ASN A 1 167 ? 18.078 -10.280 -21.662 1.00 98.44 167 ASN A C 1
ATOM 1303 O O . ASN A 1 167 ? 18.697 -11.332 -21.751 1.00 98.44 167 ASN A O 1
ATOM 1307 N N . ILE A 1 168 ? 16.861 -10.211 -21.100 1.00 98.38 168 ILE A N 1
ATOM 1308 C CA . ILE A 1 168 ? 16.147 -11.391 -20.570 1.00 98.38 168 ILE A CA 1
ATOM 1309 C C . ILE A 1 168 ? 15.888 -12.407 -21.688 1.00 98.38 168 ILE A C 1
ATOM 1311 O O . ILE A 1 168 ? 16.062 -13.604 -21.484 1.00 98.38 168 ILE A O 1
ATOM 1315 N N . GLN A 1 169 ? 15.472 -11.941 -22.867 1.00 98.00 169 GLN A N 1
ATOM 1316 C CA . GLN A 1 169 ? 15.187 -12.809 -24.009 1.00 98.00 169 GLN A CA 1
ATOM 1317 C C . GLN A 1 169 ? 16.449 -13.473 -24.575 1.00 98.00 169 GLN A C 1
ATOM 1319 O O . GLN A 1 169 ? 16.384 -14.616 -25.023 1.00 98.00 169 GLN A O 1
ATOM 1324 N N . ALA A 1 170 ? 17.576 -12.759 -24.580 1.00 97.94 170 ALA A N 1
ATOM 1325 C CA . ALA A 1 170 ? 18.860 -13.269 -25.057 1.00 97.94 170 ALA A CA 1
ATOM 1326 C C . ALA A 1 170 ? 19.541 -14.232 -24.067 1.00 97.94 170 ALA A C 1
ATOM 1328 O O . ALA A 1 170 ? 20.494 -14.908 -24.440 1.00 97.94 170 ALA A O 1
ATOM 1329 N N . ASP A 1 171 ? 19.074 -14.277 -22.820 1.00 96.94 171 ASP A N 1
ATOM 1330 C CA . ASP A 1 171 ? 19.642 -15.082 -21.745 1.00 96.94 171 ASP A CA 1
ATOM 1331 C C . ASP A 1 171 ? 19.115 -16.533 -21.786 1.00 96.94 171 ASP A C 1
ATOM 1333 O O . ASP A 1 171 ? 18.011 -16.847 -21.320 1.00 96.94 171 ASP A O 1
ATOM 1337 N N . ASP A 1 172 ? 19.921 -17.437 -22.345 1.00 96.50 172 ASP A N 1
ATOM 1338 C CA . ASP A 1 172 ? 19.611 -18.858 -22.546 1.00 96.50 172 ASP A CA 1
ATOM 1339 C C . ASP A 1 172 ? 20.024 -19.769 -21.378 1.00 96.50 172 ASP A C 1
ATOM 1341 O O . ASP A 1 172 ? 19.711 -20.961 -21.380 1.00 96.50 172 ASP A O 1
ATOM 1345 N N . GLU A 1 173 ? 20.635 -19.214 -20.334 1.00 97.12 173 GLU A N 1
ATOM 1346 C CA . GLU A 1 173 ? 21.113 -19.974 -19.178 1.00 97.12 173 GLU A CA 1
ATOM 1347 C C . GLU A 1 173 ? 19.970 -20.718 -18.465 1.00 97.12 173 GLU A C 1
ATOM 1349 O O . GLU A 1 173 ? 18.870 -20.179 -18.309 1.00 97.12 173 GLU A O 1
ATOM 1354 N N . PRO A 1 174 ? 20.186 -21.935 -17.950 1.00 96.94 174 PRO A N 1
ATOM 1355 C CA . PRO A 1 174 ? 19.132 -22.744 -17.343 1.00 96.94 174 PRO A CA 1
ATOM 1356 C C . PRO A 1 174 ? 18.887 -22.389 -15.861 1.00 96.94 174 PRO A C 1
ATOM 1358 O O . PRO A 1 174 ? 18.916 -23.262 -14.997 1.00 96.94 174 PRO A O 1
ATOM 1361 N N . ILE A 1 175 ? 18.643 -21.111 -15.559 1.00 97.25 175 ILE A N 1
ATOM 1362 C CA . ILE A 1 175 ? 18.300 -20.621 -14.209 1.00 97.25 175 ILE A CA 1
ATOM 1363 C C . ILE A 1 175 ? 16.837 -20.162 -14.117 1.00 97.25 175 ILE A C 1
ATOM 1365 O O . ILE A 1 175 ? 16.153 -20.011 -15.136 1.00 97.25 175 ILE A O 1
ATOM 1369 N N . ALA A 1 176 ? 16.345 -19.933 -12.896 1.00 96.56 176 ALA A N 1
ATOM 1370 C CA . ALA A 1 176 ? 14.979 -19.467 -12.668 1.00 96.56 176 ALA A CA 1
ATOM 1371 C C . ALA A 1 176 ? 14.718 -18.110 -13.348 1.00 96.56 176 ALA A C 1
ATOM 1373 O O . ALA A 1 176 ? 15.583 -17.235 -13.371 1.00 96.56 176 ALA A O 1
ATOM 1374 N N . LEU A 1 177 ? 13.503 -17.896 -13.870 1.00 97.12 177 LEU A N 1
ATOM 1375 C CA . LEU A 1 177 ? 13.160 -16.646 -14.566 1.00 97.12 177 LEU A CA 1
ATOM 1376 C C . LEU A 1 177 ? 13.319 -15.409 -13.666 1.00 97.12 177 LEU A C 1
ATOM 1378 O O . LEU A 1 177 ? 13.750 -14.365 -14.145 1.00 97.12 177 LEU A O 1
ATOM 1382 N N . SER A 1 178 ? 13.015 -15.522 -12.372 1.00 97.06 178 SER A N 1
ATOM 1383 C CA . SER A 1 178 ? 13.234 -14.450 -11.391 1.00 97.06 178 SER A CA 1
ATOM 1384 C C . SER A 1 178 ? 14.707 -14.039 -11.313 1.00 97.06 178 SER A C 1
ATOM 1386 O O . SER A 1 178 ? 15.021 -12.851 -11.326 1.00 97.06 178 SER A O 1
ATOM 1388 N N . GLU A 1 179 ? 15.624 -15.007 -11.322 1.00 97.75 179 GLU A N 1
ATOM 1389 C CA . GLU A 1 179 ? 17.068 -14.754 -11.323 1.00 97.75 179 GLU A CA 1
ATOM 1390 C C . GLU A 1 179 ? 17.538 -14.164 -12.658 1.00 97.75 179 GLU A C 1
ATOM 1392 O O . GLU A 1 179 ? 18.325 -13.214 -12.661 1.00 97.75 179 GLU A O 1
ATOM 1397 N N . LYS A 1 180 ? 17.005 -14.647 -13.793 1.00 98.00 180 LYS A N 1
ATOM 1398 C CA . LYS A 1 180 ? 17.278 -14.055 -15.117 1.00 98.00 180 LYS A CA 1
ATOM 1399 C C . LYS A 1 180 ? 16.891 -12.586 -15.163 1.00 98.00 180 LYS A C 1
ATOM 1401 O O . LYS A 1 180 ? 17.674 -11.760 -15.618 1.00 98.00 180 LYS A O 1
ATOM 1406 N N . VAL A 1 181 ? 15.698 -12.249 -14.670 1.00 98.19 181 VAL A N 1
ATOM 1407 C CA . VAL A 1 181 ? 15.199 -10.868 -14.637 1.00 98.19 181 VAL A CA 1
ATOM 1408 C C . VAL A 1 181 ? 16.152 -9.981 -13.847 1.00 98.19 181 VAL A C 1
ATOM 1410 O O . VAL A 1 181 ? 16.513 -8.912 -14.330 1.00 98.19 181 VAL A O 1
ATOM 1413 N N . VAL A 1 182 ? 16.623 -10.418 -12.679 1.00 98.00 182 VAL A N 1
ATOM 1414 C CA . VAL A 1 182 ? 17.594 -9.644 -11.890 1.00 98.00 182 VAL A CA 1
ATOM 1415 C C . VAL A 1 182 ? 18.926 -9.496 -12.625 1.00 98.00 182 VAL A C 1
ATOM 1417 O O .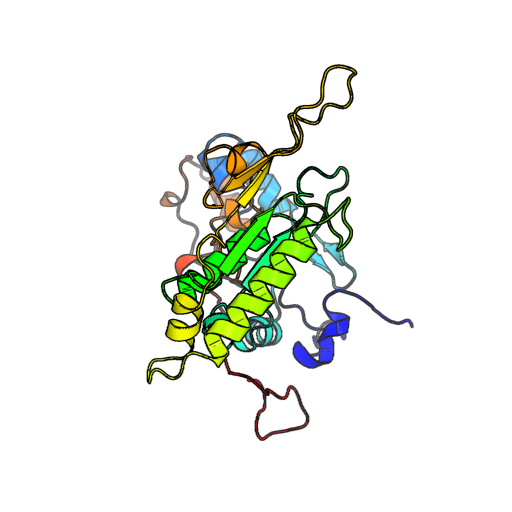 VAL A 1 182 ? 19.423 -8.379 -12.767 1.00 98.00 182 VAL A O 1
ATOM 1420 N N . ARG A 1 183 ? 19.488 -10.595 -13.141 1.00 97.69 183 ARG A N 1
ATOM 1421 C CA . ARG A 1 183 ? 20.782 -10.594 -13.841 1.00 97.69 183 ARG A CA 1
ATOM 1422 C C . ARG A 1 183 ? 20.775 -9.731 -15.103 1.00 97.69 183 ARG A C 1
ATOM 1424 O O . ARG A 1 183 ? 21.764 -9.067 -15.400 1.00 97.69 183 ARG A O 1
ATOM 1431 N N . ALA A 1 184 ? 19.672 -9.737 -15.844 1.00 98.25 184 ALA A N 1
ATOM 1432 C CA . ALA A 1 184 ? 19.531 -9.042 -17.118 1.00 98.25 184 ALA A CA 1
ATOM 1433 C C . ALA A 1 184 ? 19.334 -7.519 -16.984 1.00 98.25 184 ALA A C 1
ATOM 1435 O O . ALA A 1 184 ? 19.330 -6.804 -17.995 1.00 98.25 184 ALA A O 1
ATOM 1436 N N . LYS A 1 185 ? 19.164 -7.010 -15.758 1.00 98.44 185 LYS A N 1
ATOM 1437 C CA . LYS A 1 185 ? 18.957 -5.588 -15.474 1.00 98.44 185 LYS A CA 1
ATOM 1438 C C . LYS A 1 185 ? 20.125 -4.743 -16.004 1.00 98.44 185 LYS A C 1
ATOM 1440 O O . LYS A 1 185 ? 21.276 -5.020 -15.665 1.00 98.44 185 LYS A O 1
ATOM 1445 N N . PRO A 1 186 ? 19.876 -3.700 -16.822 1.00 98.00 186 PRO A N 1
ATOM 1446 C CA . PRO A 1 186 ? 20.943 -2.871 -17.370 1.00 98.00 186 PRO A CA 1
ATOM 1447 C C . PRO A 1 186 ? 21.828 -2.240 -16.289 1.00 98.00 186 PRO A C 1
ATOM 1449 O O . PRO A 1 186 ? 21.334 -1.628 -15.340 1.00 98.00 186 PRO A O 1
ATOM 1452 N N . ALA A 1 187 ? 23.148 -2.320 -16.476 1.00 90.88 187 ALA A N 1
ATOM 1453 C CA . ALA A 1 187 ? 24.106 -1.624 -15.623 1.00 90.88 187 ALA A CA 1
ATOM 1454 C C . ALA A 1 187 ? 23.838 -0.106 -15.660 1.00 90.88 187 ALA A C 1
ATOM 1456 O O . ALA A 1 187 ? 23.855 0.507 -16.728 1.00 90.88 187 ALA A O 1
ATOM 1457 N N . GLY A 1 188 ? 23.562 0.487 -14.495 1.00 88.31 188 GLY A N 1
ATOM 1458 C CA . GLY A 1 188 ? 23.206 1.904 -14.344 1.00 88.31 188 GLY A CA 1
ATOM 1459 C C . GLY A 1 188 ? 21.703 2.194 -14.253 1.00 88.31 188 GLY A C 1
ATOM 1460 O O . GLY A 1 188 ? 21.334 3.314 -13.903 1.00 88.31 188 GLY A O 1
ATOM 1461 N N . LEU A 1 189 ? 20.828 1.210 -14.497 1.00 97.00 189 LEU A N 1
ATOM 1462 C CA . LEU A 1 189 ? 19.408 1.336 -14.168 1.00 97.00 189 LEU A CA 1
ATOM 1463 C C . LEU A 1 189 ? 19.220 1.065 -12.670 1.00 97.00 189 LEU A C 1
ATOM 1465 O O . LEU A 1 189 ? 19.045 -0.074 -12.245 1.00 97.00 189 LEU A O 1
ATOM 1469 N N . ALA A 1 190 ? 19.284 2.120 -11.869 1.00 96.81 190 ALA A N 1
ATOM 1470 C CA . ALA A 1 190 ? 19.088 2.077 -10.425 1.00 96.81 190 ALA A CA 1
ATOM 1471 C C . ALA A 1 190 ? 18.086 3.145 -9.988 1.00 96.81 190 ALA A C 1
ATOM 1473 O O . ALA A 1 190 ? 17.680 3.997 -10.789 1.00 96.81 190 ALA A O 1
ATOM 1474 N N . ASP A 1 191 ? 17.692 3.068 -8.719 1.00 97.81 191 ASP A N 1
ATOM 1475 C CA . ASP A 1 191 ? 16.854 4.090 -8.114 1.00 97.81 191 ASP A CA 1
ATOM 1476 C C . ASP A 1 191 ? 17.465 5.472 -8.304 1.00 97.81 191 ASP A C 1
ATOM 1478 O O . ASP A 1 191 ? 18.689 5.637 -8.254 1.00 97.81 191 ASP A O 1
ATOM 1482 N N . ASN A 1 192 ? 16.609 6.454 -8.562 1.00 97.00 192 ASN A N 1
ATOM 1483 C CA . ASN A 1 192 ? 17.041 7.835 -8.642 1.00 97.00 192 ASN A CA 1
ATOM 1484 C C . ASN A 1 192 ? 15.903 8.826 -8.444 1.00 97.00 192 ASN A C 1
ATOM 1486 O O . ASN A 1 192 ? 14.718 8.495 -8.523 1.00 97.00 192 ASN A O 1
ATOM 1490 N N . CYS A 1 193 ? 16.287 10.074 -8.239 1.00 96.50 193 CYS A N 1
ATOM 1491 C CA . CYS A 1 193 ? 15.375 11.194 -8.265 1.00 96.50 193 CYS A CA 1
ATOM 1492 C C . CYS A 1 193 ? 15.962 12.359 -9.061 1.00 96.50 193 CYS A C 1
ATOM 1494 O O . CYS A 1 193 ? 17.168 12.446 -9.290 1.00 96.50 193 CYS A O 1
ATOM 1496 N N . TRP A 1 194 ? 15.113 13.297 -9.461 1.00 95.12 194 TRP A N 1
ATOM 1497 C CA . TRP A 1 194 ? 15.560 14.515 -10.128 1.00 95.12 194 TRP A CA 1
ATOM 1498 C C . TRP A 1 194 ? 15.591 15.705 -9.174 1.00 95.12 194 TRP A C 1
ATOM 1500 O O . TRP A 1 194 ? 14.548 16.205 -8.775 1.00 95.12 194 TRP A O 1
ATOM 1510 N N . ASP A 1 195 ? 16.777 16.236 -8.876 1.00 92.94 195 ASP A N 1
ATOM 1511 C CA . ASP A 1 195 ? 16.897 17.497 -8.143 1.00 92.94 195 ASP A CA 1
ATOM 1512 C C . ASP A 1 195 ? 16.612 18.678 -9.080 1.00 92.94 195 ASP A C 1
ATOM 1514 O O . ASP A 1 195 ? 17.369 18.975 -10.013 1.00 92.94 195 ASP A O 1
ATOM 1518 N N . THR A 1 196 ? 15.495 19.360 -8.830 1.00 86.00 196 THR A N 1
ATOM 1519 C CA . THR A 1 196 ? 15.061 20.544 -9.580 1.00 86.00 196 THR A CA 1
ATOM 1520 C C . THR A 1 196 ? 15.282 21.859 -8.834 1.00 86.00 196 THR A C 1
ATOM 1522 O O . THR A 1 196 ? 14.968 22.916 -9.385 1.00 86.00 196 THR A O 1
ATOM 1525 N N . ARG A 1 197 ? 15.834 21.843 -7.611 1.00 84.19 197 ARG A N 1
ATOM 1526 C CA . ARG A 1 197 ? 16.015 23.044 -6.770 1.00 84.19 197 ARG A CA 1
ATOM 1527 C C . ARG A 1 197 ? 16.949 24.074 -7.415 1.00 84.19 197 ARG A C 1
ATOM 1529 O O . ARG A 1 197 ? 16.765 25.273 -7.234 1.00 84.19 197 ARG A O 1
ATOM 1536 N N . GLY A 1 198 ? 17.916 23.621 -8.219 1.00 66.38 198 GLY A N 1
ATOM 1537 C CA . GLY A 1 198 ? 18.856 24.481 -8.954 1.00 66.38 198 GLY A CA 1
ATOM 1538 C C . GLY A 1 198 ? 18.277 25.202 -10.182 1.00 66.38 198 GLY A C 1
ATOM 1539 O O . GLY A 1 198 ? 18.889 26.153 -10.678 1.00 66.38 198 GLY A O 1
ATOM 1540 N N . GLY A 1 199 ? 17.099 24.792 -10.667 1.00 62.03 199 GLY A N 1
ATOM 1541 C CA . GLY A 1 199 ? 16.510 25.241 -11.937 1.00 62.03 199 GLY A CA 1
ATOM 1542 C C . GLY A 1 199 ? 15.741 26.564 -11.865 1.00 62.03 199 GLY A C 1
ATOM 1543 O O . GLY A 1 199 ? 14.716 26.690 -12.525 1.00 62.03 199 GLY A O 1
ATOM 1544 N N . GLY A 1 200 ? 16.192 27.501 -11.024 1.00 52.34 200 GLY A N 1
ATOM 1545 C CA . GLY A 1 200 ? 15.432 28.633 -10.479 1.00 52.34 200 GLY A CA 1
ATOM 1546 C C . GLY A 1 200 ? 14.416 29.349 -11.389 1.00 52.34 200 GLY A C 1
ATOM 1547 O O . GLY A 1 200 ? 14.648 29.601 -12.567 1.00 52.34 200 GLY A O 1
ATOM 1548 N N . ARG A 1 201 ? 13.315 29.802 -10.766 1.00 49.34 201 ARG A N 1
ATOM 1549 C CA . ARG A 1 201 ? 12.339 30.785 -11.289 1.00 49.34 201 ARG A CA 1
ATOM 1550 C C . ARG A 1 201 ? 12.820 32.250 -11.170 1.00 49.34 201 ARG A C 1
ATOM 1552 O O . ARG A 1 201 ? 12.002 33.162 -11.122 1.00 49.34 201 ARG A O 1
ATOM 1559 N N . GLY A 1 202 ? 14.126 32.496 -11.066 1.00 45.94 202 GLY A N 1
ATOM 1560 C CA . GLY A 1 202 ? 14.704 33.829 -10.850 1.00 45.94 202 GLY A CA 1
ATOM 1561 C C . GLY A 1 202 ? 15.991 33.986 -11.648 1.00 45.94 202 GLY A C 1
ATOM 1562 O O . GLY A 1 202 ? 16.801 33.066 -11.660 1.00 45.94 202 GLY A O 1
ATOM 1563 N N . GLY A 1 203 ? 16.142 35.126 -12.332 1.00 43.84 203 GLY A N 1
ATOM 1564 C CA . GLY A 1 203 ? 17.077 35.395 -13.438 1.00 43.84 203 GLY A CA 1
ATOM 1565 C C . GLY A 1 203 ? 18.591 35.356 -13.162 1.00 43.84 203 GLY A C 1
ATOM 1566 O O . GLY A 1 203 ? 19.312 36.218 -13.653 1.00 43.84 203 GLY A O 1
ATOM 1567 N N . GLY A 1 204 ? 19.085 34.366 -12.418 1.00 48.78 204 GLY A N 1
ATOM 1568 C CA . GLY A 1 204 ? 20.478 33.909 -12.456 1.00 48.78 204 GLY A CA 1
ATOM 1569 C C . GLY A 1 204 ? 20.637 32.699 -13.388 1.00 48.78 204 GLY A C 1
ATOM 1570 O O . GLY A 1 204 ? 19.646 32.089 -13.787 1.00 48.78 204 GLY A O 1
ATOM 1571 N N . GLN A 1 205 ? 21.874 32.339 -13.757 1.00 47.09 205 GLN A N 1
ATOM 1572 C CA . GLN A 1 205 ? 22.135 31.155 -14.590 1.00 47.09 205 GLN A CA 1
ATOM 1573 C C . GLN A 1 205 ? 21.572 29.899 -13.907 1.00 47.09 205 GLN A C 1
ATOM 1575 O O . GLN A 1 205 ? 22.091 29.458 -12.881 1.00 47.09 205 GLN A O 1
ATOM 1580 N N . ALA A 1 206 ? 20.493 29.347 -14.467 1.00 56.28 206 ALA A N 1
ATOM 1581 C CA . ALA A 1 206 ? 19.846 28.150 -13.954 1.00 56.28 206 ALA A CA 1
ATOM 1582 C C . ALA A 1 206 ? 20.848 26.988 -13.954 1.00 56.28 206 ALA A C 1
ATOM 1584 O O . ALA A 1 206 ? 21.345 26.585 -15.009 1.00 56.28 206 ALA A O 1
ATOM 1585 N N . ARG A 1 207 ? 21.136 26.423 -12.778 1.00 58.78 207 ARG A N 1
ATOM 1586 C CA . ARG A 1 207 ? 21.775 25.108 -12.712 1.00 58.78 207 ARG A CA 1
ATOM 1587 C C . ARG A 1 207 ? 20.691 24.128 -13.143 1.00 58.78 207 ARG A C 1
ATOM 1589 O O . ARG A 1 207 ? 19.674 24.005 -12.470 1.00 58.78 207 ARG A O 1
ATOM 1596 N N . GLY A 1 208 ? 20.834 23.533 -14.325 1.00 73.81 208 GLY A N 1
ATOM 1597 C CA . GLY A 1 208 ? 19.853 22.580 -14.843 1.00 73.81 208 GLY A CA 1
ATOM 1598 C C . GLY A 1 208 ? 19.517 21.490 -13.817 1.00 73.81 208 GLY A C 1
ATOM 1599 O O . GLY A 1 208 ? 20.266 21.252 -12.873 1.00 73.81 208 GLY A O 1
ATOM 1600 N N . ARG A 1 209 ? 18.375 20.827 -13.999 1.00 88.50 209 ARG A N 1
ATOM 1601 C CA . ARG A 1 209 ? 18.001 19.661 -13.185 1.00 88.50 209 ARG A CA 1
ATOM 1602 C C . ARG A 1 209 ? 19.107 18.601 -13.186 1.00 88.50 209 ARG A C 1
ATOM 1604 O O . ARG A 1 209 ? 19.718 18.356 -14.227 1.00 88.50 209 ARG A O 1
ATOM 1611 N N . VAL A 1 210 ? 19.312 17.949 -12.049 1.00 92.06 210 VAL A N 1
ATOM 1612 C CA . VAL A 1 210 ? 20.331 16.906 -11.876 1.00 92.06 210 VAL A CA 1
ATOM 1613 C C . VAL A 1 210 ? 19.640 15.575 -11.617 1.00 92.06 210 VAL A C 1
ATOM 1615 O O . VAL A 1 210 ? 18.735 15.513 -10.792 1.00 92.06 210 VAL A O 1
ATOM 1618 N N . ASN A 1 211 ? 20.045 14.520 -12.325 1.00 93.81 211 ASN A N 1
ATOM 1619 C CA . ASN A 1 211 ? 19.618 13.161 -12.002 1.00 93.81 211 ASN A CA 1
ATOM 1620 C C . ASN A 1 211 ? 20.506 12.626 -10.875 1.00 93.81 211 ASN A C 1
ATOM 1622 O O . ASN A 1 211 ? 21.710 12.455 -11.073 1.00 93.81 211 ASN A O 1
ATOM 1626 N N . VAL A 1 212 ? 19.922 12.397 -9.707 1.00 96.25 212 VAL A N 1
ATOM 1627 C CA . VAL A 1 212 ? 20.612 11.934 -8.509 1.00 96.25 212 VAL A CA 1
ATOM 1628 C C . VAL A 1 212 ? 20.351 10.444 -8.341 1.00 96.25 212 VAL A C 1
ATOM 1630 O O . VAL A 1 212 ? 19.247 10.029 -7.995 1.00 96.25 212 VAL A O 1
ATOM 1633 N N . MET A 1 213 ? 21.377 9.639 -8.614 1.00 96.19 213 MET A N 1
ATOM 1634 C CA . MET A 1 213 ? 21.333 8.185 -8.466 1.00 96.19 213 MET A CA 1
ATOM 1635 C C . MET A 1 213 ? 21.594 7.809 -7.004 1.00 96.19 213 MET A C 1
ATOM 1637 O O . MET A 1 213 ? 22.744 7.697 -6.584 1.00 96.19 213 MET A O 1
ATOM 1641 N N . GLU A 1 214 ? 20.529 7.620 -6.234 1.00 94.94 214 GLU A N 1
ATOM 1642 C CA . GLU A 1 214 ? 20.560 7.243 -4.820 1.00 94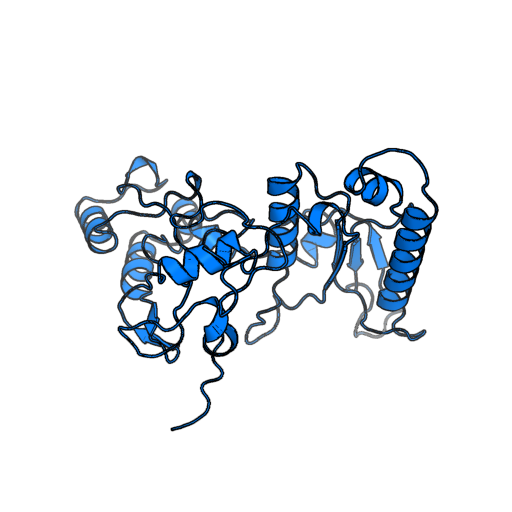.94 214 GLU A CA 1
ATOM 1643 C C . GLU A 1 214 ? 19.429 6.234 -4.544 1.00 94.94 214 GLU A C 1
ATOM 1645 O O . GLU A 1 214 ? 18.371 6.322 -5.177 1.00 94.94 214 GLU A O 1
ATOM 1650 N N . PRO A 1 215 ? 19.608 5.275 -3.612 1.00 93.38 215 PRO A N 1
ATOM 1651 C CA . PRO A 1 215 ? 18.523 4.401 -3.183 1.00 93.38 215 PRO A CA 1
ATOM 1652 C C . PRO A 1 215 ? 17.331 5.205 -2.662 1.00 93.38 215 PRO A C 1
ATOM 1654 O O . PRO A 1 215 ? 17.493 6.097 -1.830 1.00 93.38 215 PRO A O 1
ATOM 1657 N N . LEU A 1 216 ? 16.125 4.848 -3.102 1.00 95.50 216 LEU A N 1
ATOM 1658 C CA . LEU A 1 216 ? 14.898 5.424 -2.565 1.00 95.50 216 LEU A CA 1
ATOM 1659 C C . LEU A 1 216 ? 14.356 4.521 -1.454 1.00 95.50 216 LEU A C 1
ATOM 1661 O O . LEU A 1 216 ? 14.068 3.339 -1.672 1.00 95.50 216 LEU A O 1
ATOM 1665 N N . ALA A 1 217 ? 14.172 5.102 -0.270 1.00 93.94 217 ALA A N 1
ATOM 1666 C CA . ALA A 1 217 ? 13.621 4.440 0.906 1.00 93.94 217 ALA A CA 1
ATOM 1667 C C . ALA A 1 217 ? 12.525 5.295 1.557 1.00 93.94 217 ALA A C 1
ATOM 1669 O O . ALA A 1 217 ? 12.499 6.511 1.386 1.00 93.94 217 ALA A O 1
ATOM 1670 N N . TYR A 1 218 ? 11.631 4.640 2.303 1.00 95.31 218 TYR A N 1
ATOM 1671 C CA . TYR A 1 218 ? 10.503 5.285 2.981 1.00 95.31 218 TYR A CA 1
ATOM 1672 C C . TYR A 1 218 ? 10.969 6.332 4.003 1.00 95.31 218 TYR A C 1
ATOM 1674 O O . TYR A 1 218 ? 10.568 7.486 3.926 1.00 95.31 218 TYR A O 1
ATOM 1682 N N . GLU A 1 219 ? 11.900 5.958 4.880 1.00 90.38 219 GLU A N 1
ATOM 1683 C CA . GLU A 1 219 ? 12.642 6.882 5.750 1.00 90.38 219 GLU A CA 1
ATOM 1684 C C . GLU A 1 219 ? 13.978 7.240 5.086 1.00 90.38 219 GLU A C 1
ATOM 1686 O O . GLU A 1 219 ? 15.065 6.980 5.603 1.00 90.38 219 GLU A O 1
ATOM 1691 N N . GLY A 1 220 ? 13.894 7.731 3.848 1.00 84.81 220 GLY A N 1
ATOM 1692 C CA . GLY A 1 220 ? 15.056 8.023 3.019 1.00 84.81 220 GLY A CA 1
ATOM 1693 C C . GLY A 1 220 ? 15.883 9.188 3.559 1.00 84.81 220 GLY A C 1
ATOM 1694 O O . GLY A 1 220 ? 15.350 10.244 3.890 1.00 84.81 220 GLY A O 1
ATOM 1695 N N . ALA A 1 221 ? 17.202 9.008 3.587 1.00 89.56 221 ALA A N 1
ATOM 1696 C CA . ALA A 1 221 ? 18.174 10.079 3.787 1.00 89.56 221 ALA A CA 1
ATOM 1697 C C . ALA A 1 221 ? 18.767 10.530 2.438 1.00 89.56 221 ALA A C 1
ATOM 1699 O O . ALA A 1 221 ? 18.439 9.983 1.383 1.00 89.56 221 ALA A O 1
ATOM 1700 N N . GLY A 1 222 ? 19.675 11.506 2.472 1.00 93.94 222 GLY A N 1
ATOM 1701 C CA . GLY A 1 222 ? 20.347 12.007 1.275 1.00 93.94 222 GLY A CA 1
ATOM 1702 C C . GLY A 1 222 ? 19.472 12.946 0.451 1.00 93.94 222 GLY A C 1
ATOM 1703 O O . GLY A 1 222 ? 18.410 13.391 0.888 1.00 93.94 222 GLY A O 1
ATOM 1704 N N . THR A 1 223 ? 19.926 13.254 -0.760 1.00 94.94 223 THR A N 1
ATOM 1705 C CA . THR A 1 223 ? 19.295 14.284 -1.588 1.00 94.94 223 THR A CA 1
ATOM 1706 C C . THR A 1 223 ? 17.863 13.903 -1.930 1.00 94.94 223 THR A C 1
ATOM 1708 O O . THR A 1 223 ? 16.967 14.736 -1.814 1.00 94.94 223 THR A O 1
ATOM 1711 N N . CYS A 1 224 ? 17.636 12.649 -2.331 1.00 95.19 224 CYS A N 1
ATOM 1712 C CA . CYS A 1 224 ? 16.308 12.209 -2.742 1.00 95.19 224 CYS A CA 1
ATOM 1713 C C . CYS A 1 224 ? 15.299 12.184 -1.590 1.00 95.19 224 CYS A C 1
ATOM 1715 O O . CYS A 1 224 ? 14.166 12.623 -1.783 1.00 95.19 224 CYS A O 1
ATOM 1717 N N . GLY A 1 225 ? 15.709 11.728 -0.402 1.00 94.31 225 GLY A N 1
ATOM 1718 C CA . GLY A 1 225 ? 14.857 11.737 0.789 1.00 94.31 225 GLY A CA 1
ATOM 1719 C C . GLY A 1 225 ? 14.520 13.150 1.274 1.00 94.31 225 GLY A C 1
ATOM 1720 O O . GLY A 1 225 ? 13.398 13.399 1.705 1.00 94.31 225 GLY A O 1
ATOM 1721 N N . GLU A 1 226 ? 15.452 14.098 1.134 1.00 93.44 226 GLU A N 1
ATOM 1722 C CA . GLU A 1 226 ? 15.220 15.505 1.483 1.00 93.44 226 GLU A CA 1
ATOM 1723 C C . GLU A 1 226 ? 14.221 16.202 0.550 1.00 93.44 226 GLU A C 1
ATOM 1725 O O . GLU A 1 226 ? 13.410 17.005 1.010 1.00 93.44 226 GLU A O 1
ATOM 1730 N N . ILE A 1 227 ? 14.298 15.952 -0.762 1.00 92.88 227 ILE A N 1
ATOM 1731 C CA . ILE A 1 227 ? 13.456 16.660 -1.742 1.00 92.88 227 ILE A CA 1
ATOM 1732 C C . ILE A 1 227 ? 12.110 15.979 -1.996 1.00 92.88 227 ILE A C 1
ATOM 1734 O O . ILE A 1 227 ? 11.171 16.654 -2.414 1.00 92.88 227 ILE A O 1
ATOM 1738 N N . TYR A 1 228 ? 12.020 14.669 -1.755 1.00 94.44 228 TYR A N 1
ATOM 1739 C CA . TYR A 1 228 ? 10.817 13.858 -1.947 1.00 94.44 228 TYR A CA 1
ATOM 1740 C C . TYR A 1 228 ? 10.538 12.985 -0.711 1.00 94.44 228 TYR A C 1
ATOM 1742 O O . TYR A 1 228 ? 10.573 11.754 -0.813 1.00 94.44 228 TYR A O 1
ATOM 1750 N N . PRO A 1 229 ? 10.285 13.589 0.467 1.00 94.88 229 PRO A N 1
ATOM 1751 C CA . PRO A 1 229 ? 10.018 12.830 1.682 1.00 94.88 229 PRO A CA 1
ATOM 1752 C C . PRO A 1 229 ? 8.733 12.005 1.551 1.00 94.88 229 PRO A C 1
ATOM 1754 O O . PRO A 1 229 ? 7.740 12.448 0.978 1.00 94.88 229 PRO A O 1
ATOM 1757 N N . ALA A 1 230 ? 8.726 10.801 2.117 1.00 94.25 230 ALA A N 1
ATOM 1758 C CA . ALA A 1 230 ? 7.501 10.026 2.262 1.00 94.25 230 ALA A CA 1
ATOM 1759 C C . ALA A 1 230 ? 6.848 10.332 3.609 1.00 94.25 230 ALA A C 1
ATOM 1761 O O . ALA A 1 230 ? 7.514 10.317 4.643 1.00 94.25 230 ALA A O 1
ATOM 1762 N N . TYR A 1 231 ? 5.535 10.550 3.611 1.00 92.81 231 TYR A N 1
ATOM 1763 C CA . TYR A 1 231 ? 4.780 10.750 4.845 1.00 92.81 231 TYR A CA 1
ATOM 1764 C C . TYR A 1 231 ? 4.023 9.480 5.253 1.00 92.81 231 TYR A C 1
ATOM 1766 O O . TYR A 1 231 ? 3.514 8.754 4.386 1.00 92.81 231 TYR A O 1
ATOM 1774 N N . PRO A 1 232 ? 3.917 9.192 6.564 1.00 93.44 232 PRO A N 1
ATOM 1775 C CA . PRO A 1 232 ? 3.149 8.058 7.041 1.00 93.44 232 PRO A CA 1
ATOM 1776 C C . PRO A 1 232 ? 1.659 8.239 6.785 1.00 93.44 232 PRO A C 1
ATOM 1778 O O . PRO A 1 232 ? 1.094 9.321 6.928 1.00 93.44 232 PRO A O 1
ATOM 1781 N N . THR A 1 233 ? 0.997 7.133 6.450 1.00 94.44 233 THR A N 1
ATOM 1782 C CA . THR A 1 233 ? -0.465 7.096 6.425 1.00 94.44 233 THR A CA 1
ATOM 1783 C C . THR A 1 233 ? -0.998 7.003 7.857 1.00 94.44 233 THR A C 1
ATOM 1785 O O . THR A 1 233 ? -0.298 6.486 8.732 1.00 94.44 233 THR A O 1
ATOM 1788 N N . PRO A 1 234 ? -2.263 7.379 8.118 1.00 95.69 234 PRO A N 1
ATOM 1789 C CA . PRO A 1 234 ? -2.868 7.192 9.437 1.00 95.69 234 PRO A CA 1
ATOM 1790 C C . PRO A 1 234 ? -2.809 5.744 9.951 1.00 95.69 234 PRO A C 1
ATOM 1792 O O . PRO A 1 234 ? -2.755 5.526 11.157 1.00 95.69 234 PRO A O 1
ATOM 1795 N N . ARG A 1 235 ? -2.784 4.750 9.049 1.00 96.50 235 ARG A N 1
ATOM 1796 C CA . ARG A 1 235 ? -2.608 3.335 9.406 1.00 96.50 235 ARG A CA 1
ATOM 1797 C C . ARG A 1 235 ? -1.165 2.992 9.778 1.00 96.50 235 ARG A C 1
ATOM 1799 O O . ARG A 1 235 ? -0.984 2.204 10.696 1.00 96.50 235 ARG A O 1
ATOM 1806 N N . HIS A 1 236 ? -0.161 3.599 9.141 1.00 97.44 236 HIS A N 1
ATOM 1807 C CA . HIS A 1 236 ? 1.237 3.445 9.568 1.00 97.44 236 HIS A CA 1
ATOM 1808 C C . HIS A 1 236 ? 1.456 4.044 10.961 1.00 97.44 236 HIS A C 1
ATOM 1810 O O . HIS A 1 236 ? 2.027 3.388 11.821 1.00 97.44 236 HIS A O 1
ATOM 1816 N N . VAL A 1 237 ? 0.904 5.236 11.222 1.00 98.00 237 VAL A N 1
ATOM 1817 C CA . VAL A 1 237 ? 0.944 5.873 12.557 1.00 98.00 237 VAL A CA 1
ATOM 1818 C C . VAL A 1 237 ? 0.221 5.028 13.620 1.00 98.00 237 VAL A C 1
ATOM 1820 O O . VAL A 1 237 ? 0.529 5.112 14.804 1.00 98.00 237 VAL A O 1
ATOM 1823 N N . ALA A 1 238 ? -0.735 4.190 13.213 1.00 98.25 238 ALA A N 1
ATOM 1824 C CA . ALA A 1 238 ? -1.427 3.235 14.080 1.00 98.25 238 ALA A CA 1
ATOM 1825 C C . ALA A 1 238 ? -0.689 1.886 14.249 1.00 98.25 238 ALA A C 1
ATOM 1827 O O . ALA A 1 238 ? -1.270 0.952 14.803 1.00 98.25 238 ALA A O 1
ATOM 1828 N N . GLY A 1 239 ? 0.543 1.753 13.741 1.00 97.44 239 GLY A N 1
ATOM 1829 C CA . GLY A 1 239 ? 1.364 0.537 13.818 1.00 97.44 239 GLY A CA 1
ATOM 1830 C C . GLY A 1 239 ? 1.235 -0.425 12.629 1.00 97.44 239 GLY A C 1
ATOM 1831 O O . GLY A 1 239 ? 1.839 -1.496 12.638 1.00 97.44 239 GLY A O 1
ATOM 1832 N N . GLY A 1 240 ? 0.455 -0.076 11.602 1.00 97.69 240 GLY A N 1
ATOM 1833 C CA . GLY A 1 240 ? 0.296 -0.899 10.404 1.00 97.69 240 GLY A CA 1
ATOM 1834 C C . GLY A 1 240 ? 1.586 -0.987 9.574 1.00 97.69 240 GLY A C 1
ATOM 1835 O O . GLY A 1 240 ? 2.359 -0.027 9.527 1.00 97.69 240 GLY A O 1
ATOM 1836 N N . PRO A 1 241 ? 1.827 -2.106 8.867 1.00 97.56 241 PRO A N 1
ATOM 1837 C CA . PRO A 1 241 ? 3.073 -2.313 8.135 1.00 97.56 241 PRO A CA 1
ATOM 1838 C C . PRO A 1 241 ? 3.167 -1.407 6.903 1.00 97.56 241 PRO A C 1
ATOM 1840 O O . PRO A 1 241 ? 2.162 -1.155 6.238 1.00 97.56 241 PRO A O 1
ATOM 1843 N N . LEU A 1 242 ? 4.392 -1.038 6.506 1.00 97.94 242 LEU A N 1
ATOM 1844 C CA . LEU A 1 242 ? 4.658 -0.269 5.279 1.00 97.94 242 LEU A CA 1
ATOM 1845 C C . LEU A 1 242 ? 4.077 -0.932 4.019 1.00 97.94 242 LEU A C 1
ATOM 1847 O O . LEU A 1 242 ? 3.659 -0.247 3.086 1.00 97.94 242 LEU A O 1
ATOM 1851 N N . ALA A 1 243 ? 4.017 -2.268 3.990 1.00 97.62 243 ALA A N 1
ATOM 1852 C CA . ALA A 1 243 ? 3.390 -3.024 2.909 1.00 97.62 243 ALA A CA 1
ATOM 1853 C C . ALA A 1 243 ? 1.902 -2.676 2.725 1.00 97.62 243 ALA A C 1
ATOM 1855 O O . ALA A 1 243 ? 1.377 -2.877 1.633 1.00 97.62 243 ALA A O 1
ATOM 1856 N N . ASN A 1 244 ? 1.224 -2.137 3.744 1.00 96.69 244 ASN A N 1
ATOM 1857 C CA . ASN A 1 244 ? -0.159 -1.660 3.696 1.00 96.69 244 ASN A CA 1
ATOM 1858 C C . ASN A 1 244 ? -1.100 -2.637 2.963 1.00 96.69 244 ASN A C 1
ATOM 1860 O O . ASN A 1 244 ? -1.793 -2.273 2.011 1.00 96.69 244 ASN A O 1
ATOM 1864 N N . ASN A 1 245 ? -1.008 -3.920 3.308 1.00 96.19 245 ASN A N 1
ATOM 1865 C CA . ASN A 1 245 ? -1.703 -5.035 2.657 1.00 96.19 245 ASN A CA 1
ATOM 1866 C C . ASN A 1 245 ? -2.574 -5.846 3.631 1.00 96.19 245 ASN A C 1
ATOM 1868 O O . ASN A 1 245 ? -3.049 -6.915 3.268 1.00 96.19 245 ASN A O 1
ATOM 1872 N N . ILE A 1 246 ? -2.782 -5.326 4.841 1.00 97.75 246 ILE A N 1
ATOM 1873 C CA . ILE A 1 246 ? -3.733 -5.844 5.825 1.00 97.75 246 ILE A CA 1
ATOM 1874 C C . ILE A 1 246 ? -4.993 -4.996 5.699 1.00 97.75 246 ILE A C 1
ATOM 1876 O O . ILE A 1 246 ? -4.968 -3.806 6.013 1.00 97.75 246 ILE A O 1
ATOM 1880 N N . VAL A 1 247 ? -6.085 -5.570 5.209 1.00 97.56 247 VAL A N 1
ATOM 1881 C CA . VAL A 1 247 ? -7.384 -4.896 5.144 1.00 97.56 247 VAL A CA 1
ATOM 1882 C C . VAL A 1 247 ? -8.018 -4.931 6.526 1.00 97.56 247 VAL A C 1
ATOM 1884 O O . VAL A 1 247 ? -8.259 -3.858 7.084 1.00 97.56 247 VAL A O 1
ATOM 1887 N N . SER A 1 248 ? -8.190 -6.132 7.084 1.00 97.88 248 SER A N 1
ATOM 1888 C CA . SER A 1 248 ? -8.749 -6.385 8.415 1.00 97.88 248 SER A CA 1
ATOM 1889 C C . SER A 1 248 ? -7.678 -7.034 9.284 1.00 97.88 248 SER A C 1
ATOM 1891 O O . SER A 1 248 ? -7.137 -8.072 8.924 1.00 97.88 248 SER A O 1
ATOM 1893 N N . CYS A 1 249 ? -7.343 -6.424 10.416 1.00 97.75 249 CYS A N 1
ATOM 1894 C CA . CYS A 1 249 ? -6.353 -6.957 11.350 1.00 97.75 249 CYS A CA 1
ATOM 1895 C C . CYS A 1 249 ? -6.988 -7.999 12.286 1.00 97.75 249 CYS A C 1
ATOM 1897 O O . CYS A 1 249 ? -8.189 -7.952 12.564 1.00 97.75 249 CYS A O 1
ATOM 1899 N N . HIS A 1 250 ? -6.180 -8.910 12.827 1.00 98.19 250 HIS A N 1
ATOM 1900 C CA . HIS A 1 250 ? -6.571 -9.604 14.054 1.00 98.19 250 HIS A CA 1
ATOM 1901 C C . HIS A 1 250 ? -6.656 -8.597 15.205 1.00 98.19 250 HIS A C 1
ATOM 1903 O O . HIS A 1 250 ? -5.924 -7.609 15.210 1.00 98.19 250 HIS A O 1
ATOM 1909 N N . LEU A 1 251 ? -7.532 -8.842 16.179 1.00 98.44 251 LEU A N 1
ATOM 1910 C CA . LEU A 1 251 ? -7.648 -7.994 17.364 1.00 98.44 251 LEU A CA 1
ATOM 1911 C C . LEU A 1 251 ? -6.987 -8.659 18.566 1.00 98.44 251 LEU A C 1
ATOM 1913 O O . LEU A 1 251 ? -7.162 -9.857 18.797 1.00 98.44 251 LEU A O 1
ATOM 1917 N N . LYS A 1 252 ? -6.272 -7.856 19.350 1.00 98.50 252 LYS A N 1
ATOM 1918 C CA . LYS A 1 252 ? -5.774 -8.209 20.678 1.00 98.50 252 LYS A CA 1
ATOM 1919 C C . LYS A 1 252 ? -6.414 -7.302 21.736 1.00 98.50 252 LYS A C 1
ATOM 1921 O O . LYS A 1 252 ? -6.781 -6.167 21.416 1.00 98.50 252 LYS A O 1
ATOM 1926 N N . PRO A 1 253 ? -6.556 -7.766 22.990 1.00 98.44 253 PRO A N 1
ATOM 1927 C CA . PRO A 1 253 ? -6.996 -6.907 24.084 1.00 98.44 253 PRO A CA 1
ATOM 1928 C C . PRO A 1 253 ? -6.111 -5.663 24.215 1.00 98.44 253 PRO A C 1
ATOM 1930 O O . PRO A 1 253 ? -4.920 -5.713 23.910 1.00 98.44 253 PRO A O 1
ATOM 1933 N N . LEU A 1 254 ? -6.687 -4.563 24.704 1.00 97.94 254 LEU A N 1
ATOM 1934 C CA . LEU A 1 254 ? -5.910 -3.391 25.101 1.00 97.94 254 LEU A CA 1
ATOM 1935 C C . LEU A 1 254 ? -4.910 -3.776 26.199 1.00 97.94 254 LEU A C 1
ATOM 1937 O O . LEU A 1 254 ? -5.301 -4.355 27.216 1.00 97.94 254 LEU A O 1
ATOM 1941 N N . ASP A 1 255 ? -3.648 -3.394 26.022 1.00 97.88 255 ASP A N 1
ATOM 1942 C CA . ASP A 1 255 ? -2.591 -3.578 27.014 1.00 97.88 255 ASP A CA 1
ATOM 1943 C C . ASP A 1 255 ? -1.932 -2.233 27.326 1.00 97.88 255 ASP A C 1
ATOM 1945 O O . ASP A 1 255 ? -1.527 -1.501 26.427 1.00 97.88 255 ASP A O 1
ATOM 1949 N N . ARG A 1 256 ? -1.829 -1.882 28.612 1.00 97.75 256 ARG A N 1
ATOM 1950 C CA . ARG A 1 256 ? -1.180 -0.635 29.044 1.00 97.75 256 ARG A CA 1
ATOM 1951 C C . ARG A 1 256 ? 0.298 -0.609 28.658 1.00 97.75 256 ARG A C 1
ATOM 1953 O O . ARG A 1 256 ? 0.836 0.476 28.486 1.00 97.75 256 ARG A O 1
ATOM 1960 N N . ALA A 1 257 ? 0.925 -1.775 28.504 1.00 97.44 257 ALA A N 1
ATOM 1961 C CA . ALA A 1 257 ? 2.309 -1.897 28.064 1.00 97.44 257 ALA A CA 1
ATOM 1962 C C . ALA A 1 257 ? 2.524 -1.525 26.584 1.00 97.44 257 ALA A C 1
ATOM 1964 O O . ALA A 1 257 ? 3.666 -1.317 26.188 1.00 97.44 257 ALA A O 1
ATOM 1965 N N . ASP A 1 258 ? 1.461 -1.407 25.777 1.00 96.50 258 ASP A N 1
ATOM 1966 C CA . ASP A 1 258 ? 1.555 -0.961 24.377 1.00 96.50 258 ASP A CA 1
ATOM 1967 C C . ASP A 1 258 ? 1.702 0.575 24.238 1.00 96.50 258 ASP A C 1
ATOM 1969 O O . ASP A 1 258 ? 1.800 1.092 23.120 1.00 96.50 258 ASP A O 1
ATOM 1973 N N . TYR A 1 259 ? 1.683 1.323 25.349 1.00 98.25 259 TYR A N 1
ATOM 1974 C CA . TYR A 1 259 ? 1.696 2.786 25.357 1.00 98.25 259 TYR A CA 1
ATOM 1975 C C . TYR A 1 259 ? 2.879 3.335 26.153 1.00 98.25 259 TYR A C 1
ATOM 1977 O O . TYR A 1 259 ? 3.133 2.922 27.281 1.00 98.25 259 TYR A O 1
ATOM 1985 N N . GLU A 1 260 ? 3.536 4.355 25.601 1.00 98.25 260 GLU A N 1
ATOM 1986 C CA . GLU A 1 260 ? 4.626 5.084 26.273 1.00 98.25 260 GLU A CA 1
ATOM 1987 C C . GLU A 1 260 ? 4.097 6.116 27.289 1.00 98.25 260 GLU A C 1
ATOM 1989 O O . GLU A 1 260 ? 4.855 6.737 28.035 1.00 98.25 260 GLU A O 1
ATOM 1994 N N . VAL A 1 261 ? 2.776 6.323 27.321 1.00 97.81 261 VAL A N 1
ATOM 1995 C CA . VAL A 1 261 ? 2.086 7.236 28.237 1.00 97.81 261 VAL A CA 1
ATOM 1996 C C . VAL A 1 261 ? 1.265 6.470 29.269 1.00 97.81 261 VAL A C 1
ATOM 1998 O O . VAL A 1 261 ? 0.612 5.472 28.970 1.00 97.81 261 VAL A O 1
ATOM 2001 N N . GLU A 1 262 ? 1.205 6.992 30.493 1.00 97.94 262 GLU A N 1
ATOM 2002 C CA . GLU A 1 262 ? 0.364 6.422 31.545 1.00 97.94 262 GLU A CA 1
ATOM 2003 C C . GLU A 1 262 ? -1.065 6.975 31.473 1.00 97.94 262 GLU A C 1
ATOM 2005 O O . GLU A 1 262 ? -1.300 8.171 31.676 1.00 97.94 262 GLU A O 1
ATOM 2010 N N . PHE A 1 263 ? -2.047 6.110 31.220 1.00 98.38 263 PHE A N 1
ATOM 2011 C CA . PHE A 1 263 ? -3.469 6.459 31.298 1.00 98.38 263 PHE A CA 1
ATOM 2012 C C . PHE A 1 263 ? -4.001 6.393 32.733 1.00 98.38 263 PHE A C 1
ATOM 2014 O O . PHE A 1 263 ? -3.656 5.480 33.486 1.00 98.38 263 PHE A O 1
ATOM 2021 N N . THR A 1 264 ? -4.917 7.289 33.106 1.00 98.56 264 THR A N 1
ATOM 2022 C CA . THR A 1 264 ? -5.712 7.110 34.332 1.00 98.56 264 THR A CA 1
ATOM 2023 C C . THR A 1 264 ? -6.693 5.942 34.173 1.00 98.56 264 THR A C 1
ATOM 2025 O O . THR A 1 264 ? -6.783 5.315 33.112 1.00 98.56 264 THR A O 1
ATOM 2028 N N . ASN A 1 265 ? -7.429 5.596 35.229 1.00 98.50 265 ASN A N 1
ATOM 2029 C CA . ASN A 1 265 ? -8.452 4.551 35.135 1.00 98.50 265 ASN A CA 1
ATOM 2030 C C . ASN A 1 265 ? -9.634 4.994 34.266 1.00 98.50 265 ASN A C 1
ATOM 2032 O O . ASN A 1 265 ? -10.161 4.198 33.497 1.00 98.50 265 ASN A O 1
ATOM 2036 N N . GLU A 1 266 ? -10.007 6.268 34.348 1.00 98.50 266 GLU A N 1
ATOM 2037 C CA . GLU A 1 266 ? -11.096 6.866 33.576 1.00 98.50 266 GLU A CA 1
ATOM 2038 C C . GLU A 1 266 ? -10.746 6.913 32.086 1.00 98.50 266 GLU A C 1
ATOM 2040 O O . GLU A 1 266 ? -11.546 6.509 31.246 1.00 98.50 266 GLU A O 1
ATOM 2045 N N . GLU A 1 267 ? -9.526 7.340 31.750 1.00 98.62 267 GLU A N 1
ATOM 2046 C CA . GLU A 1 267 ? -9.052 7.363 30.365 1.00 98.62 267 GLU A CA 1
ATOM 2047 C C . GLU A 1 267 ? -8.945 5.950 29.772 1.00 98.62 267 GLU A C 1
ATOM 2049 O O . GLU A 1 267 ? -9.308 5.728 28.618 1.00 98.62 267 GLU A O 1
ATOM 2054 N N . TRP A 1 268 ? -8.487 4.977 30.566 1.00 98.56 268 TRP A N 1
ATOM 2055 C CA . TRP A 1 268 ? -8.417 3.579 30.141 1.00 98.56 268 TRP A CA 1
ATOM 2056 C C . TRP A 1 268 ? -9.800 2.962 29.931 1.00 98.56 268 TRP A C 1
ATOM 2058 O O . TRP A 1 268 ? -10.010 2.240 28.960 1.00 98.56 268 TRP A O 1
ATOM 2068 N N . SER A 1 269 ? -10.760 3.286 30.803 1.00 98.50 269 SER A N 1
ATOM 2069 C CA . SER A 1 269 ? -12.160 2.896 30.621 1.00 98.50 269 SER A CA 1
ATOM 2070 C C . SER A 1 269 ? -12.719 3.459 29.315 1.00 98.50 269 SER A C 1
ATOM 2072 O O . SER A 1 269 ? -13.344 2.724 28.558 1.00 98.50 269 SER A O 1
ATOM 2074 N N . ALA A 1 270 ? -12.429 4.727 29.003 1.00 98.50 270 ALA A N 1
ATOM 2075 C CA . ALA A 1 270 ? -12.851 5.341 27.747 1.00 98.50 270 ALA A CA 1
ATOM 2076 C C . ALA A 1 270 ? -12.247 4.634 26.520 1.00 98.50 270 ALA A C 1
ATOM 2078 O O . ALA A 1 270 ? -12.948 4.411 25.537 1.00 98.50 270 ALA A O 1
ATOM 2079 N N . LEU A 1 271 ? -10.972 4.227 26.566 1.00 98.31 271 LEU A N 1
ATOM 2080 C CA . LEU A 1 271 ? -10.379 3.412 25.497 1.00 98.31 271 LEU A CA 1
ATOM 2081 C C . LEU A 1 271 ? -11.061 2.047 25.363 1.00 98.31 271 LEU A C 1
ATOM 2083 O O . LEU A 1 271 ? -11.325 1.616 24.242 1.00 98.31 271 LEU A O 1
ATOM 2087 N N . GLY A 1 272 ? -11.387 1.396 26.483 1.00 98.44 272 GLY A N 1
ATOM 2088 C CA . GLY A 1 272 ? -12.131 0.134 26.492 1.00 98.44 272 GLY A CA 1
ATOM 2089 C C . GLY A 1 272 ? -13.525 0.248 25.869 1.00 98.44 272 GLY A C 1
ATOM 2090 O O . GLY A 1 272 ? -13.957 -0.666 25.175 1.00 98.44 272 GLY A O 1
ATOM 2091 N N . GLU A 1 273 ? -14.206 1.381 26.049 1.00 97.94 273 GLU A N 1
ATOM 2092 C CA . GLU A 1 273 ? -15.493 1.658 25.395 1.00 97.94 273 GLU A CA 1
ATOM 2093 C C . GLU A 1 273 ? -15.350 1.891 23.883 1.00 97.94 273 GLU A C 1
ATOM 2095 O O . GLU A 1 273 ? -16.216 1.480 23.112 1.00 97.94 273 GLU A O 1
ATOM 2100 N N . ILE A 1 274 ? -14.255 2.522 23.446 1.00 98.12 274 ILE A N 1
ATOM 2101 C CA . ILE A 1 274 ? -13.966 2.756 22.021 1.00 98.12 274 ILE A CA 1
ATOM 2102 C C . ILE A 1 274 ? -13.578 1.449 21.311 1.00 98.12 274 ILE A C 1
ATOM 2104 O O . ILE A 1 274 ? -13.943 1.239 20.151 1.00 98.12 274 ILE A O 1
ATOM 2108 N N . PHE A 1 275 ? -12.848 0.569 21.998 1.00 98.31 275 PHE A N 1
ATOM 2109 C CA . PHE A 1 275 ? -12.312 -0.685 21.465 1.00 98.31 275 PHE A CA 1
ATOM 2110 C C . PHE A 1 275 ? -12.797 -1.903 22.273 1.00 98.31 275 PHE A C 1
ATOM 2112 O O . PHE A 1 275 ? -11.979 -2.607 22.870 1.00 98.31 275 PHE A O 1
ATOM 2119 N N . PRO A 1 276 ? -14.113 -2.193 22.285 1.00 97.50 276 PRO A N 1
ATOM 2120 C CA . PRO A 1 276 ? -14.681 -3.233 23.148 1.00 97.50 276 PRO A CA 1
ATOM 2121 C C . PRO A 1 276 ? -14.191 -4.645 22.798 1.00 97.50 276 PRO A C 1
ATOM 2123 O O . PRO A 1 276 ? -14.042 -5.480 23.686 1.00 97.50 276 PRO A O 1
ATOM 2126 N N . ASP A 1 277 ? -13.886 -4.894 21.521 1.00 97.94 277 ASP A N 1
ATOM 2127 C CA . ASP A 1 277 ? -13.353 -6.174 21.035 1.00 97.94 277 ASP A CA 1
ATOM 2128 C C . ASP A 1 277 ? -11.810 -6.170 20.938 1.00 97.94 277 ASP A C 1
ATOM 2130 O O . ASP A 1 277 ? -11.210 -7.148 20.487 1.00 97.94 277 ASP A O 1
ATOM 2134 N N . GLY A 1 278 ? -11.158 -5.072 21.335 1.00 98.31 278 GLY A N 1
ATOM 2135 C CA . GLY A 1 278 ? -9.712 -4.887 21.245 1.00 98.31 278 GLY A CA 1
ATOM 2136 C C . GLY A 1 278 ? -9.232 -4.052 20.053 1.00 98.31 278 GLY A C 1
ATOM 2137 O O . GLY A 1 278 ? -10.003 -3.426 19.322 1.00 98.31 278 GLY A O 1
ATOM 2138 N N . VAL A 1 279 ? -7.910 -4.024 19.893 1.00 98.69 279 VAL A N 1
ATOM 2139 C CA . VAL A 1 279 ? -7.163 -3.206 18.927 1.00 98.69 279 VAL A CA 1
ATOM 2140 C C . VAL A 1 279 ? -6.357 -4.077 17.974 1.00 98.69 279 VAL A C 1
ATOM 2142 O O . VAL A 1 279 ? -6.091 -5.239 18.271 1.00 98.69 279 VAL A O 1
ATOM 2145 N N . CYS A 1 280 ? -5.952 -3.526 16.832 1.00 98.62 280 CYS A N 1
ATOM 2146 C CA . CYS A 1 280 ? -5.204 -4.278 15.830 1.00 98.62 280 CYS A CA 1
ATOM 2147 C C . CYS A 1 280 ? -3.900 -4.882 16.371 1.00 98.62 280 CYS A C 1
ATOM 2149 O O . CYS A 1 280 ? -3.001 -4.167 16.813 1.00 98.62 280 CYS A O 1
ATOM 2151 N N . ASP A 1 281 ? -3.769 -6.198 16.223 1.00 98.12 281 ASP A N 1
ATOM 2152 C CA . ASP A 1 281 ? -2.513 -6.935 16.248 1.00 98.12 281 ASP A CA 1
ATOM 2153 C C . ASP A 1 281 ? -1.994 -7.083 14.812 1.00 98.12 281 ASP A C 1
ATOM 2155 O O . ASP A 1 281 ? -2.260 -8.059 14.105 1.00 98.12 281 ASP A O 1
ATOM 2159 N N . TRP A 1 282 ? -1.267 -6.064 14.355 1.00 97.31 282 TRP A N 1
ATOM 2160 C CA . TRP A 1 282 ? -0.729 -6.019 12.996 1.00 97.31 282 TRP A CA 1
ATOM 2161 C C . TRP A 1 282 ? 0.267 -7.146 12.693 1.00 97.31 282 TRP A C 1
ATOM 2163 O O . TRP A 1 282 ? 0.467 -7.470 11.522 1.00 97.31 282 TRP A O 1
ATOM 2173 N N . ALA A 1 283 ? 0.877 -7.759 13.715 1.00 96.31 283 ALA A N 1
ATOM 2174 C CA . ALA A 1 283 ? 1.873 -8.814 13.535 1.00 96.31 283 ALA A CA 1
ATOM 2175 C C . ALA A 1 283 ? 1.262 -10.132 13.030 1.00 96.31 283 ALA A C 1
ATOM 2177 O O . ALA A 1 283 ? 1.964 -10.929 12.411 1.00 96.31 283 ALA A O 1
ATOM 2178 N N . GLN A 1 284 ? -0.038 -10.350 13.251 1.00 96.81 284 GLN A N 1
ATOM 2179 C CA . GLN A 1 284 ? -0.749 -11.550 12.793 1.00 96.81 284 GLN A CA 1
ATOM 2180 C C . GLN A 1 284 ? -1.161 -11.482 11.313 1.00 96.81 284 GLN A C 1
ATOM 2182 O O . GLN A 1 284 ? -1.588 -12.485 10.750 1.00 96.81 284 GLN A O 1
ATOM 2187 N N . GLY A 1 285 ? -1.018 -10.324 10.659 1.00 95.31 285 GLY A N 1
ATOM 2188 C CA . GLY A 1 285 ? -1.414 -10.150 9.263 1.00 95.31 285 GLY A CA 1
ATOM 2189 C C . GLY A 1 285 ? -2.914 -9.899 9.076 1.00 95.31 285 GLY A C 1
ATOM 2190 O O . GLY A 1 285 ? -3.584 -9.341 9.947 1.00 95.31 285 GLY A O 1
ATOM 2191 N N . ASP A 1 286 ? -3.419 -10.249 7.890 1.00 97.44 286 ASP A N 1
ATOM 2192 C CA . ASP A 1 286 ? -4.829 -10.072 7.536 1.00 97.44 286 ASP A CA 1
ATOM 2193 C C . ASP A 1 286 ? -5.700 -11.208 8.079 1.00 97.44 286 ASP A C 1
ATOM 2195 O O . ASP A 1 286 ? -5.402 -12.380 7.875 1.00 97.44 286 ASP A O 1
ATOM 2199 N N . LEU A 1 287 ? -6.805 -10.838 8.728 1.00 97.62 287 LEU A N 1
ATOM 2200 C CA . LEU A 1 287 ? -7.744 -11.734 9.399 1.00 97.62 287 LEU A CA 1
ATOM 2201 C C . LEU A 1 287 ? -8.463 -12.699 8.449 1.00 97.62 287 LEU A C 1
ATOM 2203 O O . LEU A 1 287 ? -8.918 -13.765 8.870 1.00 97.62 287 LEU A O 1
ATOM 2207 N N . HIS A 1 288 ? -8.647 -12.313 7.187 1.00 96.19 288 HIS A N 1
ATOM 2208 C CA . HIS A 1 288 ? -9.470 -13.066 6.241 1.00 96.19 288 HIS A CA 1
ATOM 2209 C C . HIS A 1 288 ? -8.667 -13.688 5.103 1.00 96.19 288 HIS A C 1
ATOM 2211 O O . HIS A 1 288 ? -9.146 -14.659 4.510 1.00 96.19 288 HIS A O 1
ATOM 2217 N N . GLY A 1 289 ? -7.481 -13.151 4.810 1.00 91.69 289 GLY A N 1
ATOM 2218 C CA . GLY A 1 289 ? -6.558 -13.700 3.825 1.00 91.69 289 GLY A CA 1
ATOM 2219 C C . GLY A 1 289 ? -6.122 -15.126 4.165 1.00 91.69 289 GLY A C 1
ATOM 2220 O O . GLY A 1 289 ? -5.758 -15.436 5.297 1.00 91.69 289 GLY A O 1
ATOM 2221 N N . GLN A 1 290 ? -6.143 -16.005 3.167 1.00 90.12 290 GLN A N 1
ATOM 2222 C CA . GLN A 1 290 ? -5.677 -17.393 3.271 1.00 90.12 290 GLN A CA 1
ATOM 2223 C C . GLN A 1 290 ? -4.477 -17.679 2.363 1.00 90.12 290 GLN A C 1
ATOM 2225 O O . GLN A 1 290 ? -3.925 -18.780 2.384 1.00 90.12 290 GLN A O 1
ATOM 2230 N N . GLY A 1 291 ? -4.047 -16.680 1.593 1.00 89.44 291 GLY A N 1
ATOM 2231 C CA . GLY A 1 291 ? -2.890 -16.754 0.716 1.00 89.44 291 GLY A CA 1
ATOM 2232 C C . GLY A 1 291 ? -3.277 -16.639 -0.752 1.00 89.44 291 GLY A C 1
ATOM 2233 O O . GLY A 1 291 ? -4.414 -16.872 -1.157 1.00 89.44 291 GLY A O 1
ATOM 2234 N N . TYR A 1 292 ? -2.296 -16.262 -1.570 1.00 94.12 292 TYR A N 1
ATOM 2235 C CA . TYR A 1 292 ? -2.521 -15.996 -2.985 1.00 94.12 292 TYR A CA 1
ATOM 2236 C C . TYR A 1 292 ? -3.035 -17.238 -3.738 1.00 94.12 292 TYR A C 1
ATOM 2238 O O . TYR A 1 292 ? -2.427 -18.306 -3.690 1.00 94.12 292 TYR A O 1
ATOM 2246 N N . GLN A 1 293 ? -4.136 -17.082 -4.474 1.00 94.38 293 GLN A N 1
ATOM 2247 C CA . GLN A 1 293 ? -4.851 -18.163 -5.161 1.00 94.38 293 GLN A CA 1
ATOM 2248 C C . GLN A 1 293 ? -4.389 -18.406 -6.605 1.00 94.38 293 GLN A C 1
ATOM 2250 O O . GLN A 1 293 ? -4.846 -19.357 -7.237 1.00 94.38 293 GLN A O 1
ATOM 2255 N N . GLY A 1 294 ? -3.472 -17.593 -7.134 1.00 92.38 294 GLY A N 1
ATOM 2256 C CA . GLY A 1 294 ? -2.942 -17.763 -8.487 1.00 92.38 294 GLY A CA 1
ATOM 2257 C C . GLY A 1 294 ? -3.579 -16.847 -9.533 1.00 92.38 294 GLY A C 1
ATOM 2258 O O . GLY A 1 294 ? -4.245 -15.859 -9.229 1.00 92.38 294 GLY A O 1
ATOM 2259 N N . THR A 1 295 ? -3.316 -17.167 -10.799 1.00 90.88 295 THR A N 1
ATOM 2260 C CA . THR A 1 295 ? -3.775 -16.399 -11.967 1.00 90.88 295 THR A CA 1
ATOM 2261 C C . THR A 1 295 ? -4.916 -17.114 -12.683 1.00 90.88 295 THR A C 1
ATOM 2263 O O . THR A 1 295 ? -5.209 -18.273 -12.396 1.00 90.88 295 THR A O 1
ATOM 2266 N N . TRP A 1 296 ? -5.564 -16.418 -13.625 1.00 90.81 296 TRP A N 1
ATOM 2267 C CA . TRP A 1 296 ? -6.693 -16.948 -14.401 1.00 90.81 296 TRP A CA 1
ATOM 2268 C C . TRP A 1 296 ? -7.857 -17.410 -13.525 1.00 90.81 296 TRP A C 1
ATOM 2270 O O . TRP A 1 296 ? -8.473 -18.429 -13.809 1.00 90.81 296 TRP A O 1
ATOM 2280 N N . LEU A 1 297 ? -8.158 -16.672 -12.458 1.00 93.38 297 LEU A N 1
ATOM 2281 C CA . LEU A 1 297 ? -9.286 -16.959 -11.576 1.00 93.38 297 LEU A CA 1
ATOM 2282 C C . LEU A 1 297 ? -10.611 -16.530 -12.222 1.00 93.38 297 LEU A C 1
ATOM 2284 O O . LEU A 1 297 ? -10.677 -15.531 -12.940 1.00 93.38 297 LEU A O 1
ATOM 2288 N N . SER A 1 298 ? -11.682 -17.263 -11.933 1.00 92.81 298 SER A N 1
ATOM 2289 C CA . SER A 1 298 ? -13.054 -16.884 -12.262 1.00 92.81 298 SER A CA 1
ATOM 2290 C C . SER A 1 298 ? -13.799 -16.472 -11.000 1.00 92.81 298 SER A C 1
ATOM 2292 O O . SER A 1 298 ? -13.790 -17.184 -10.004 1.00 92.81 298 SER A O 1
ATOM 2294 N N . PHE A 1 299 ? -14.522 -15.359 -11.057 1.00 90.62 299 PHE A N 1
ATOM 2295 C CA . PHE A 1 299 ? -15.484 -14.975 -10.015 1.00 90.62 299 PHE A CA 1
ATOM 2296 C C . PHE A 1 299 ? -16.909 -15.451 -10.355 1.00 90.62 299 PHE A C 1
ATOM 2298 O O . PHE A 1 299 ? -17.895 -14.965 -9.809 1.00 90.62 299 PHE A O 1
ATOM 2305 N N . GLY A 1 300 ? -17.002 -16.411 -11.280 1.00 86.62 300 GLY A N 1
ATOM 2306 C CA . GLY A 1 300 ? -18.216 -16.865 -11.941 1.00 86.62 300 GLY A CA 1
ATOM 2307 C C . GLY A 1 300 ? -18.196 -16.552 -13.447 1.00 86.62 300 GLY A C 1
ATOM 2308 O O . GLY A 1 300 ? -17.531 -15.607 -13.879 1.00 86.62 300 GLY A O 1
ATOM 2309 N N . PRO A 1 301 ? -18.892 -17.351 -14.277 1.00 86.94 301 PRO A N 1
ATOM 2310 C CA . PRO A 1 301 ? -19.635 -18.561 -13.915 1.00 86.94 301 PRO A CA 1
ATOM 2311 C C . PRO A 1 301 ? -18.782 -19.845 -13.924 1.00 86.94 301 PRO A C 1
ATOM 2313 O O . PRO A 1 301 ? -19.326 -20.920 -13.714 1.00 86.94 301 PRO A O 1
ATOM 2316 N N . SER A 1 302 ? -17.479 -19.778 -14.218 1.00 90.12 302 SER A N 1
ATOM 2317 C CA . SER A 1 302 ? -16.658 -20.989 -14.338 1.00 90.12 302 SER A CA 1
ATOM 2318 C C . SER A 1 302 ? -16.370 -21.605 -12.970 1.00 90.12 302 SER A C 1
ATOM 2320 O O . SER A 1 302 ? -15.758 -20.969 -12.113 1.00 90.12 302 SER A O 1
ATOM 2322 N N . ASP A 1 303 ? -16.752 -22.868 -12.794 1.00 87.19 303 ASP A N 1
ATOM 2323 C CA . ASP A 1 303 ? -16.469 -23.632 -11.575 1.00 87.19 303 ASP A CA 1
ATOM 2324 C C . ASP A 1 303 ? -15.073 -24.290 -11.577 1.00 87.19 303 ASP A C 1
ATOM 2326 O O . ASP A 1 303 ? -14.634 -24.805 -10.554 1.00 87.19 303 ASP A O 1
ATOM 2330 N N . VAL A 1 304 ? -14.343 -24.260 -12.701 1.00 89.81 304 VAL A N 1
ATOM 2331 C CA . VAL A 1 304 ? -13.027 -24.925 -12.844 1.00 89.81 304 VAL A CA 1
ATOM 2332 C C . VAL A 1 304 ? -11.909 -24.176 -12.114 1.00 89.81 304 VAL A C 1
ATOM 2334 O O . VAL A 1 304 ? -11.001 -24.776 -11.550 1.00 89.81 304 VAL A O 1
ATOM 2337 N N . ASN A 1 305 ? -11.962 -22.850 -12.148 1.00 89.75 305 ASN A N 1
ATOM 2338 C CA . ASN A 1 305 ? -10.926 -21.927 -11.682 1.00 89.75 305 ASN A CA 1
ATOM 2339 C C . ASN A 1 305 ? -11.523 -20.872 -10.743 1.00 89.75 305 ASN A C 1
ATOM 2341 O O . ASN A 1 305 ? -11.100 -19.716 -10.738 1.00 89.75 305 ASN A O 1
ATOM 2345 N N . ARG A 1 306 ? -12.567 -21.250 -10.003 1.00 89.81 306 ARG A N 1
ATOM 2346 C CA . ARG A 1 306 ? -13.344 -20.329 -9.182 1.00 89.81 306 ARG A CA 1
ATOM 2347 C C . ARG A 1 306 ? -12.511 -19.784 -8.020 1.00 89.81 306 ARG A C 1
ATOM 2349 O O . ARG A 1 306 ? -11.934 -20.562 -7.261 1.00 89.81 306 ARG A O 1
ATOM 2356 N N . ALA A 1 307 ? -12.473 -18.461 -7.881 1.00 90.06 307 ALA A N 1
ATOM 2357 C CA . ALA A 1 307 ? -11.897 -17.794 -6.720 1.00 90.06 307 ALA A CA 1
ATOM 2358 C C . ALA A 1 307 ? -12.678 -18.190 -5.459 1.00 90.06 307 ALA A C 1
ATOM 2360 O O . ALA A 1 307 ? -13.913 -18.246 -5.479 1.00 90.06 307 ALA A O 1
ATOM 2361 N N . ARG A 1 308 ? -11.938 -18.495 -4.398 1.00 78.75 308 ARG A N 1
ATOM 2362 C CA . ARG A 1 308 ? -12.448 -18.892 -3.082 1.00 78.75 308 ARG A CA 1
ATOM 2363 C C . ARG A 1 308 ? -12.461 -17.723 -2.105 1.00 78.75 308 ARG A C 1
ATOM 2365 O O . ARG A 1 308 ? -11.656 -16.786 -2.310 1.00 78.75 308 ARG A O 1
#

Radius of gyration: 22.75 Å; chains: 1; bounding box: 56×60×62 Å